Protein AF-A0A353X6L7-F1 (afdb_monomer)

Radius of gyration: 33.72 Å; Cα contacts (8 Å, |Δi|>4): 233; chains: 1; bounding box: 103×57×84 Å

Solvent-accessible surface area (backbone atoms only — not comparable to full-atom values): 17819 Å² total; per-residue (Å²): 141,88,85,85,83,85,82,86,77,90,81,83,89,78,92,77,90,79,93,74,90,72,87,74,77,84,75,74,84,76,72,73,75,63,63,62,66,58,58,58,63,63,60,60,77,80,51,53,73,67,55,51,51,52,51,52,53,49,51,59,73,64,54,74,76,77,59,43,75,52,50,76,47,76,48,80,56,92,52,25,38,38,39,35,44,39,41,96,51,74,75,57,70,50,75,48,80,54,97,70,16,41,38,40,40,34,82,46,42,30,64,73,79,84,51,90,80,43,42,75,80,39,44,76,49,21,26,37,38,29,70,51,59,92,86,39,49,76,50,72,53,72,60,86,34,29,40,40,41,36,35,33,72,75,48,72,83,74,75,80,72,68,76,69,77,68,75,79,69,80,75,77,77,83,72,85,83,81,83,83,82,87,79,88,80,83,87,84,83,88,90,79,95,75,77,91,74,77,82,73,82,68,81,82,72,86,82,82,87,77,86,87,75,99,62,90,69,52,76,47,79,50,76,56,96,93,41,81,46,78,48,66,42,64,88,81,72,84,74,80,88,67,88,72,76,67,93,87,64,79,76,87,69,77,78,81,76,82,81,128

Sequence (260 aa):
MLLTIHHFSSGGKGKSCGAARILGHARTPHSRASSFARALVVALWGATPMTRLALVLLALLLAAPPAWAVEVRQSRGEGYTRTVFAWGERVAYEAARGPGGLEVAFNRAADLSPAPGFSVSATDPLRVLFPLAPEQEARHFRLGDRVFVDIYGDSPPVPEVRPTKEPERPLPREVPAQAPQTQDSAATKPPGTAEPASVRTQPILPHILSVAATQALTLAVFADAGTLFVLAEPPGALIEPRMIPPRGQPSALPEPKATD

Secondary structure (DSSP, 8-state):
-------------------------------TTHHHHHHHHHHTSSS-HHHHHHHHHHHHHTSPPPPEE-EEEEEEETTEEEEEEE-SS---EEEEEETTEEEEEESS-EE----TT-EEEEETTEEEEE---TT-EEEEEEETTEEEEEEES--PPPP---------PPPP--PPPPPPPP----------------------PPPP-----SS--EEEEEEETTEEEEEEESTT-------PPPTTS-----------

Foldseek 3Di:
DDDDDDDDDDDDDDDDDDDDPDPDPPDDPPPPPPPVVVVVVVVVVPDDPVVVVVVVVVVVVVDDDPAFEWDWDWDDDQQKIKIKTAGPFAWDWDWDQDPQGIKIWICGAHDDDDDPQWDFPDRHRTIIGGGDDPPKDWDWDDFGRMIMIMIGRPDDGDPPPPPPPDPPDPDDPDDDDDDDDDDDDDDDDDDDDDDDDDPDPDPPDDQDFDWDAPDDKRWDWDDDPNDIDIDIPDPPRDTDRDRDDDPPDDPPPDDPPDDD

Nearest PDB structures (foldseek):
  4bin-assembly1_A  TM=6.723E-01  e=5.304E-03  Escherichia coli K-12
  4fei-assembly1_A-2  TM=5.923E-01  e=6.946E-03  Deinococcus radiodurans R1 = ATCC 13939 = DSM 20539
  3jc8-assembly1_Qa  TM=7.019E-01  e=3.200E-01  Myxococcus xanthus DK 1622
  5zul-assembly1_C-2  TM=5.682E-01  e=9.766E-02  Mycobacterium marinum M
  5zul-assembly1_E-2  TM=4.917E-01  e=1.350E-01  Mycobacterium marinum M

Structure (mmCIF, N/CA/C/O backbone):
data_AF-A0A353X6L7-F1
#
_entry.id   AF-A0A353X6L7-F1
#
loop_
_atom_site.group_PDB
_atom_site.id
_atom_site.type_symbol
_atom_site.label_atom_id
_atom_site.label_alt_id
_atom_site.label_comp_id
_atom_site.label_asym_id
_atom_site.label_entity_id
_atom_site.label_seq_id
_atom_site.pdbx_PDB_ins_code
_atom_site.Cartn_x
_atom_site.Cartn_y
_atom_site.Cartn_z
_atom_site.occupancy
_atom_site.B_iso_or_equiv
_atom_site.auth_seq_id
_atom_site.auth_comp_id
_atom_site.auth_asym_id
_atom_site.auth_atom_id
_atom_site.pdbx_PDB_model_num
ATOM 1 N N . MET A 1 1 ? -15.508 2.916 44.641 1.00 41.41 1 MET A N 1
ATOM 2 C CA . MET A 1 1 ? -15.777 1.735 43.798 1.00 41.41 1 MET A CA 1
ATOM 3 C C . MET A 1 1 ? -14.491 1.468 43.027 1.00 41.41 1 MET A C 1
ATOM 5 O O . MET A 1 1 ? -14.156 2.233 42.137 1.00 41.41 1 MET A O 1
ATOM 9 N N . LEU A 1 2 ? -13.679 0.540 43.535 1.00 32.19 2 LEU A N 1
ATOM 10 C CA . LEU A 1 2 ? -12.306 0.266 43.096 1.00 32.19 2 LEU A CA 1
ATOM 11 C C . LEU A 1 2 ? -12.360 -0.903 42.105 1.00 32.19 2 LEU A C 1
ATOM 13 O O . LEU A 1 2 ? -12.940 -1.930 42.457 1.00 32.19 2 LEU A O 1
ATOM 17 N N . LEU A 1 3 ? -11.783 -0.765 40.908 1.00 30.66 3 LEU A N 1
ATOM 18 C CA . LEU A 1 3 ? -11.649 -1.879 39.968 1.00 30.66 3 LEU A CA 1
ATOM 19 C C . LEU A 1 3 ? -10.171 -2.231 39.772 1.00 30.66 3 LEU A C 1
ATOM 21 O O . LEU A 1 3 ? -9.335 -1.386 39.464 1.00 30.66 3 LEU A O 1
ATOM 25 N N . THR A 1 4 ? -9.905 -3.505 40.029 1.00 34.06 4 THR A N 1
ATOM 26 C CA . THR A 1 4 ? -8.615 -4.176 40.181 1.00 34.06 4 THR A CA 1
ATOM 27 C C . THR A 1 4 ? -8.003 -4.554 38.832 1.00 34.06 4 THR A C 1
ATOM 29 O O . THR A 1 4 ? -8.682 -5.115 37.976 1.00 34.06 4 THR A O 1
ATOM 32 N N . ILE A 1 5 ? -6.699 -4.313 38.669 1.00 39.53 5 ILE A N 1
ATOM 33 C CA . ILE A 1 5 ? -5.889 -4.779 37.534 1.00 39.53 5 ILE A CA 1
ATOM 34 C C . ILE A 1 5 ? -5.252 -6.121 37.915 1.00 39.53 5 ILE A C 1
ATOM 36 O O . ILE A 1 5 ? -4.522 -6.203 38.903 1.00 39.53 5 ILE A O 1
ATOM 40 N N . HIS A 1 6 ? -5.496 -7.172 37.128 1.00 41.97 6 HIS A N 1
ATOM 41 C CA . HIS A 1 6 ? -4.800 -8.450 37.276 1.00 41.97 6 HIS A CA 1
ATOM 42 C C . HIS A 1 6 ? -3.509 -8.456 36.452 1.00 41.97 6 HIS A C 1
ATOM 44 O O . HIS A 1 6 ? -3.526 -8.467 35.224 1.00 41.97 6 HIS A O 1
ATOM 50 N N . HIS A 1 7 ? -2.382 -8.475 37.158 1.00 41.28 7 HIS A N 1
ATOM 51 C CA . HIS A 1 7 ? -1.048 -8.680 36.608 1.00 41.28 7 HIS A CA 1
ATOM 52 C C . HIS A 1 7 ? -0.797 -10.194 36.486 1.00 41.28 7 HIS A C 1
ATOM 54 O O . HIS A 1 7 ? -0.724 -10.890 37.501 1.00 41.28 7 HIS A O 1
ATOM 60 N N . PHE A 1 8 ? -0.666 -10.723 35.267 1.00 44.81 8 PHE A N 1
ATOM 61 C CA . PHE A 1 8 ? -0.257 -12.115 35.054 1.00 44.81 8 PHE A CA 1
ATOM 62 C C . PHE A 1 8 ? 1.273 -12.184 34.971 1.00 44.81 8 PHE A C 1
ATOM 64 O O . PHE A 1 8 ? 1.885 -11.736 34.004 1.00 44.81 8 PHE A O 1
ATOM 71 N N . SER A 1 9 ? 1.889 -12.702 36.034 1.00 42.84 9 SER A N 1
ATOM 72 C CA . SER A 1 9 ? 3.330 -12.929 36.166 1.00 42.84 9 SER A CA 1
ATOM 73 C C . SER A 1 9 ? 3.604 -14.426 36.035 1.00 42.84 9 SER A C 1
ATOM 75 O O . SER A 1 9 ? 3.262 -15.206 36.923 1.00 42.84 9 SER A O 1
ATOM 77 N N . SER A 1 10 ? 4.203 -14.838 34.917 1.00 48.03 10 SER A N 1
ATOM 78 C CA . SER A 1 10 ? 4.706 -16.201 34.734 1.00 48.03 10 SER A CA 1
ATOM 79 C C . SER A 1 10 ? 6.134 -16.277 35.276 1.00 48.03 10 SER A C 1
ATOM 81 O O . SER A 1 10 ? 7.101 -15.891 34.620 1.00 48.03 10 SER A O 1
ATOM 83 N N . GLY A 1 11 ? 6.247 -16.720 36.529 1.00 43.09 11 GLY A N 1
ATOM 84 C CA . GLY A 1 11 ? 7.509 -16.978 37.209 1.00 43.09 11 GLY A CA 1
ATOM 85 C C . GLY A 1 11 ? 8.002 -18.404 36.973 1.00 43.09 11 GLY A C 1
ATOM 86 O O . GLY A 1 11 ? 7.554 -19.333 37.639 1.00 43.09 11 GLY A O 1
ATOM 87 N N . GLY A 1 12 ? 8.989 -18.567 36.093 1.00 46.50 12 GLY A N 1
ATOM 88 C CA . GLY A 1 12 ? 9.820 -19.769 36.010 1.00 46.50 12 GLY A CA 1
ATOM 89 C C . GLY A 1 12 ? 11.081 -19.608 36.858 1.00 46.50 12 GLY A C 1
ATOM 90 O O . GLY A 1 12 ? 12.054 -19.001 36.423 1.00 46.50 12 GLY A O 1
ATOM 91 N N . LYS A 1 13 ? 11.066 -20.132 38.089 1.00 54.78 13 LYS A N 1
ATOM 92 C CA . LYS A 1 13 ? 12.241 -20.197 38.974 1.00 54.78 13 LYS A CA 1
ATOM 93 C C . LYS A 1 13 ? 13.132 -21.375 38.573 1.00 54.78 13 LYS A C 1
ATOM 95 O O . LYS A 1 13 ? 12.794 -22.518 38.857 1.00 54.78 13 LYS A O 1
ATOM 100 N N . GLY A 1 14 ? 14.303 -21.085 38.015 1.00 50.66 14 GLY A N 1
ATOM 101 C CA . GLY A 1 14 ? 15.438 -22.008 37.944 1.00 50.66 14 GLY A CA 1
ATOM 102 C C . GLY A 1 14 ? 16.650 -21.373 38.622 1.00 50.66 14 GLY A C 1
ATOM 103 O O . GLY A 1 14 ? 17.184 -20.384 38.132 1.00 50.66 14 GLY A O 1
ATOM 104 N N . LYS A 1 15 ? 17.048 -21.902 39.783 1.00 60.94 15 LYS A N 1
ATOM 105 C CA . LYS A 1 15 ? 18.254 -21.501 40.522 1.00 60.94 15 LYS A CA 1
ATOM 106 C C . LYS A 1 15 ? 19.456 -22.326 40.040 1.00 60.94 15 LYS A C 1
ATOM 108 O O . LYS A 1 15 ? 19.409 -23.542 40.163 1.00 60.94 15 LYS A O 1
ATOM 113 N N . SER A 1 16 ? 20.544 -21.672 39.639 1.00 43.41 16 SER A N 1
ATOM 114 C CA . SER A 1 16 ? 21.939 -22.063 39.949 1.00 43.41 16 SER A CA 1
ATOM 115 C C . SER A 1 16 ? 22.851 -20.892 39.554 1.00 43.41 16 SER A C 1
ATOM 117 O O . SER A 1 16 ? 22.838 -20.461 38.408 1.00 43.41 16 SER A O 1
ATOM 119 N N . CYS A 1 17 ? 23.468 -20.184 40.502 1.00 50.56 17 CYS A N 1
ATOM 120 C CA . CYS A 1 17 ? 24.840 -20.430 40.973 1.00 50.56 17 CYS A CA 1
ATOM 121 C C . CYS A 1 17 ? 25.855 -20.605 39.833 1.00 50.56 17 CYS A C 1
ATOM 123 O O . CYS A 1 17 ? 25.900 -21.648 39.194 1.00 50.56 17 CYS A O 1
ATOM 125 N N . GLY A 1 18 ? 26.703 -19.591 39.636 1.00 38.59 18 GLY A N 1
ATOM 126 C CA . GLY A 1 18 ? 27.831 -19.647 38.709 1.00 38.59 18 GLY A CA 1
ATOM 127 C C . GLY A 1 18 ? 28.400 -18.266 38.404 1.00 38.59 18 GLY A C 1
ATOM 128 O O . GLY A 1 18 ? 28.217 -17.743 37.312 1.00 38.59 18 GLY A O 1
ATOM 129 N N . ALA A 1 19 ? 29.073 -17.654 39.378 1.00 52.19 19 ALA A N 1
ATOM 130 C CA . ALA A 1 19 ? 29.897 -16.479 39.135 1.00 52.19 19 ALA A CA 1
ATOM 131 C C . ALA A 1 19 ? 31.119 -16.885 38.292 1.00 52.19 19 ALA A C 1
ATOM 133 O O . ALA A 1 19 ? 32.061 -17.477 38.810 1.00 52.19 19 ALA A O 1
ATOM 134 N N . ALA A 1 20 ? 31.111 -16.552 37.001 1.00 45.44 20 ALA A N 1
ATOM 135 C CA . ALA A 1 20 ? 32.287 -16.598 36.139 1.00 45.44 20 ALA A CA 1
ATOM 136 C C . ALA A 1 20 ? 32.492 -15.208 35.529 1.00 45.44 20 ALA A C 1
ATOM 138 O O . ALA A 1 20 ? 31.880 -14.822 34.535 1.00 45.44 20 ALA A O 1
ATOM 139 N N . ARG A 1 21 ? 33.345 -14.423 36.188 1.00 50.34 21 ARG A N 1
ATOM 140 C CA . ARG A 1 21 ? 33.809 -13.115 35.729 1.00 50.34 21 ARG A CA 1
ATOM 141 C C . ARG A 1 21 ? 34.828 -13.349 34.611 1.00 50.34 21 ARG A C 1
ATOM 143 O O . ARG A 1 21 ? 36.019 -13.458 34.876 1.00 50.34 21 ARG A O 1
ATOM 150 N N . ILE A 1 22 ? 34.360 -13.472 33.372 1.00 46.41 22 ILE A N 1
ATOM 151 C CA . ILE A 1 22 ? 35.233 -13.511 32.194 1.00 46.41 22 ILE A CA 1
ATOM 152 C C . ILE A 1 22 ? 35.433 -12.070 31.719 1.00 46.41 22 ILE A C 1
ATOM 154 O O . ILE A 1 22 ? 34.529 -11.460 31.150 1.00 46.41 22 ILE A O 1
ATOM 158 N N . LEU A 1 23 ? 36.625 -11.517 31.967 1.00 48.12 23 LEU A N 1
ATOM 159 C CA . LEU A 1 23 ? 37.120 -10.335 31.262 1.00 48.12 23 LEU A CA 1
ATOM 160 C C . LEU A 1 23 ? 37.306 -10.700 29.782 1.00 48.12 23 LEU A C 1
ATOM 162 O O . LEU A 1 23 ? 38.375 -11.131 29.353 1.00 48.12 23 LEU A O 1
ATOM 166 N N . GLY A 1 24 ? 36.241 -10.551 28.998 1.00 41.78 24 GLY A N 1
ATOM 167 C CA . GLY A 1 24 ? 36.295 -10.632 27.547 1.00 41.78 24 GLY A CA 1
ATOM 168 C C . GLY A 1 24 ? 36.966 -9.382 26.993 1.00 41.78 24 GLY A C 1
ATOM 169 O O . GLY A 1 24 ? 36.378 -8.304 26.994 1.00 41.78 24 GLY A O 1
ATOM 170 N N . HIS A 1 25 ? 38.209 -9.524 26.540 1.00 44.19 25 HIS A N 1
ATOM 171 C CA . HIS A 1 25 ? 38.893 -8.522 25.732 1.00 44.19 25 HIS A CA 1
ATOM 172 C C . HIS A 1 25 ? 38.011 -8.100 24.554 1.00 44.19 25 HIS A C 1
ATOM 174 O O . HIS A 1 25 ? 37.578 -8.939 23.759 1.00 44.19 25 HIS A O 1
ATOM 180 N N . ALA A 1 26 ? 37.779 -6.794 24.438 1.00 47.62 26 ALA A N 1
ATOM 181 C CA . ALA A 1 26 ? 37.170 -6.176 23.275 1.00 47.62 26 ALA A CA 1
ATOM 182 C C . ALA A 1 26 ? 38.032 -6.481 22.040 1.00 47.62 26 ALA A C 1
ATOM 184 O O . ALA A 1 26 ? 39.040 -5.824 21.783 1.00 47.62 26 ALA A O 1
ATOM 185 N N . ARG A 1 27 ? 37.654 -7.513 21.279 1.00 46.91 27 ARG A N 1
ATOM 186 C CA . ARG A 1 27 ? 38.163 -7.714 19.924 1.00 46.91 27 ARG A CA 1
ATOM 187 C C . ARG A 1 27 ? 37.490 -6.673 19.049 1.00 46.91 27 ARG A C 1
ATOM 189 O O . ARG A 1 27 ? 36.305 -6.778 18.742 1.00 46.91 27 ARG A O 1
ATOM 196 N N . THR A 1 28 ? 38.256 -5.659 18.680 1.00 50.28 28 THR A N 1
ATOM 197 C CA . THR A 1 28 ? 37.903 -4.741 17.607 1.00 50.28 28 THR A CA 1
ATOM 198 C C . THR A 1 28 ? 37.568 -5.559 16.351 1.00 50.28 28 THR A C 1
ATOM 200 O O . THR A 1 28 ? 38.344 -6.438 15.961 1.00 50.28 28 THR A O 1
ATOM 203 N N . PRO A 1 29 ? 36.407 -5.336 15.715 1.00 51.19 29 PRO A N 1
ATOM 204 C CA . PRO A 1 29 ? 36.070 -6.001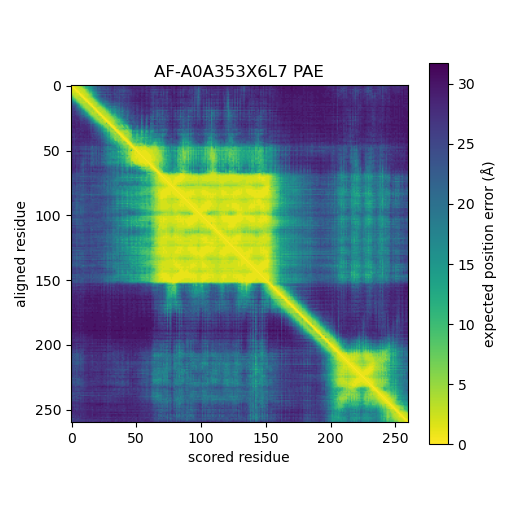 14.468 1.00 51.19 29 PRO A CA 1
ATOM 205 C C . PRO A 1 29 ? 36.987 -5.449 13.375 1.00 51.19 29 PRO A C 1
ATOM 207 O O . PRO A 1 29 ? 36.743 -4.396 12.790 1.00 51.19 29 PRO A O 1
ATOM 210 N N . HIS A 1 30 ? 38.087 -6.148 13.109 1.00 46.62 30 HIS A N 1
ATOM 211 C CA . HIS A 1 30 ? 38.867 -5.919 11.906 1.00 46.62 30 HIS A CA 1
ATOM 212 C C . HIS A 1 30 ? 37.997 -6.237 10.688 1.00 46.62 30 HIS A C 1
ATOM 214 O O . HIS A 1 30 ? 37.695 -7.392 10.391 1.00 46.62 30 HIS A O 1
ATOM 220 N N . SER A 1 31 ? 37.584 -5.158 10.022 1.00 52.84 31 SER A N 1
ATOM 221 C CA . SER A 1 31 ? 37.162 -5.051 8.628 1.00 52.84 31 SER A CA 1
ATOM 222 C C . SER A 1 31 ? 37.727 -6.179 7.749 1.00 52.84 31 SER A C 1
ATOM 224 O O . SER A 1 31 ? 38.826 -6.092 7.207 1.00 52.84 31 SER A O 1
ATOM 226 N N . ARG A 1 32 ? 36.951 -7.258 7.587 1.00 51.47 32 ARG A N 1
ATOM 227 C CA . ARG A 1 32 ? 37.195 -8.314 6.587 1.00 51.47 32 ARG A CA 1
ATOM 228 C C . ARG A 1 32 ? 36.785 -7.891 5.171 1.00 51.47 32 ARG A C 1
ATOM 230 O O . ARG A 1 32 ? 37.022 -8.634 4.224 1.00 51.47 32 ARG A O 1
ATOM 237 N N . ALA A 1 33 ? 36.216 -6.697 5.010 1.00 48.34 33 ALA A N 1
ATOM 238 C CA . ALA A 1 33 ? 35.783 -6.171 3.719 1.00 48.34 33 ALA A CA 1
ATOM 239 C C . ALA A 1 33 ? 36.947 -5.668 2.838 1.00 48.34 33 ALA A C 1
ATOM 241 O O . ALA A 1 33 ? 36.763 -5.484 1.640 1.00 48.34 33 ALA A O 1
ATOM 242 N N . SER A 1 34 ? 38.156 -5.476 3.384 1.00 51.03 34 SER A N 1
ATOM 243 C CA . SER A 1 34 ? 39.280 -4.901 2.625 1.00 51.03 34 SER A CA 1
ATOM 244 C C . SER A 1 34 ? 40.144 -5.923 1.867 1.00 51.03 34 SER A C 1
ATOM 246 O O . SER A 1 34 ? 40.813 -5.552 0.901 1.00 51.03 34 SER A O 1
ATOM 248 N N . SER A 1 35 ? 40.120 -7.210 2.237 1.00 50.81 35 SER A N 1
ATOM 249 C CA . SER A 1 35 ? 40.984 -8.222 1.602 1.00 50.81 35 SER A CA 1
ATOM 250 C C . SER A 1 35 ? 40.446 -8.759 0.272 1.00 50.81 35 SER A C 1
ATOM 252 O O . SER A 1 35 ? 41.233 -9.150 -0.587 1.00 50.81 35 SER A O 1
ATOM 254 N N . PHE A 1 36 ? 39.129 -8.736 0.049 1.00 52.09 36 PHE A N 1
ATOM 255 C CA . PHE A 1 36 ? 38.543 -9.242 -1.201 1.00 52.09 36 PHE A CA 1
ATOM 256 C C . PHE A 1 36 ? 38.725 -8.280 -2.383 1.00 52.09 36 PHE A C 1
ATOM 258 O O . PHE A 1 36 ? 38.935 -8.727 -3.510 1.00 52.09 36 PHE A O 1
ATOM 265 N N . ALA A 1 37 ? 38.754 -6.967 -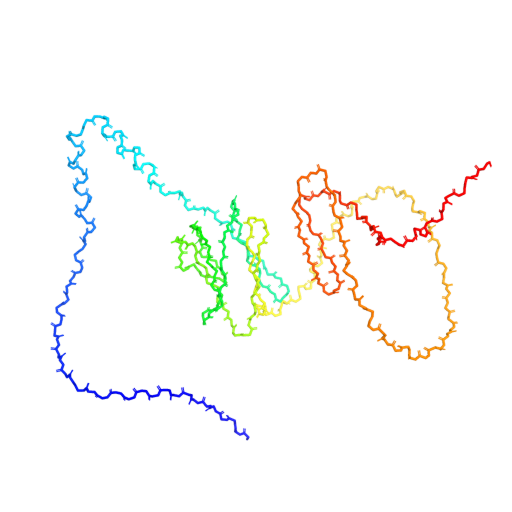2.135 1.00 51.19 37 ALA A N 1
ATOM 266 C CA . ALA A 1 37 ? 38.944 -5.970 -3.191 1.00 51.19 37 ALA A CA 1
ATOM 267 C C . ALA A 1 37 ? 40.354 -6.015 -3.819 1.00 51.19 37 ALA A C 1
ATOM 269 O O . ALA A 1 37 ? 40.516 -5.723 -5.001 1.00 51.19 37 ALA A O 1
ATOM 270 N N . ARG A 1 38 ? 41.384 -6.426 -3.062 1.00 50.62 38 ARG A N 1
ATOM 271 C CA . ARG A 1 38 ? 42.768 -6.512 -3.567 1.00 50.62 38 ARG A CA 1
ATOM 272 C C . ARG A 1 38 ? 43.059 -7.782 -4.372 1.00 50.62 38 ARG A C 1
ATOM 274 O O . ARG A 1 38 ? 43.866 -7.723 -5.295 1.00 50.62 38 ARG A O 1
ATOM 281 N N . ALA A 1 39 ? 42.388 -8.899 -4.086 1.00 52.69 39 ALA A N 1
ATOM 282 C CA . ALA A 1 39 ? 42.568 -10.143 -4.843 1.00 52.69 39 ALA A CA 1
ATOM 283 C C . ALA A 1 39 ? 42.020 -10.047 -6.281 1.00 52.69 39 ALA A C 1
ATOM 285 O O . ALA A 1 39 ? 42.587 -10.639 -7.199 1.00 52.69 39 ALA A O 1
ATOM 286 N N . LEU A 1 40 ? 40.971 -9.244 -6.502 1.00 50.75 40 LEU A N 1
ATOM 287 C CA . LEU A 1 40 ? 40.369 -9.078 -7.828 1.00 50.75 40 LEU A CA 1
ATOM 288 C C . LEU A 1 40 ? 41.274 -8.296 -8.801 1.00 50.75 40 LEU A C 1
ATOM 290 O O . LEU A 1 40 ? 41.303 -8.592 -9.991 1.00 50.75 40 LEU A O 1
ATOM 294 N N . VAL A 1 41 ? 42.060 -7.334 -8.304 1.00 54.38 41 VAL A N 1
ATOM 295 C CA . VAL A 1 41 ? 42.923 -6.481 -9.145 1.00 54.38 41 VAL A CA 1
ATOM 296 C C . VAL A 1 41 ? 44.125 -7.252 -9.714 1.00 54.38 41 VAL A C 1
ATOM 298 O O . VAL A 1 41 ? 44.546 -6.982 -10.838 1.00 54.38 41 VAL A O 1
ATOM 301 N N . VAL A 1 42 ? 44.649 -8.254 -8.996 1.00 55.16 42 VAL A N 1
ATOM 302 C CA . VAL A 1 42 ? 45.823 -9.036 -9.436 1.00 55.16 42 VAL A CA 1
ATOM 303 C C . VAL A 1 42 ? 45.455 -10.094 -10.485 1.00 55.16 42 VAL A C 1
ATOM 305 O O . VAL A 1 42 ? 46.207 -10.305 -11.435 1.00 55.16 42 VAL A O 1
ATOM 308 N N . ALA A 1 43 ? 44.271 -10.709 -10.390 1.00 52.84 43 ALA A N 1
ATOM 309 C CA . ALA A 1 43 ? 43.822 -11.721 -11.353 1.00 52.84 43 ALA A CA 1
ATOM 310 C C . ALA A 1 43 ? 43.533 -11.154 -12.759 1.00 52.84 43 ALA A C 1
ATOM 312 O O . ALA A 1 43 ? 43.584 -11.887 -13.747 1.00 52.84 43 ALA A O 1
ATOM 313 N N . LEU A 1 44 ? 43.279 -9.845 -12.883 1.00 52.34 44 LEU A N 1
ATOM 314 C CA . LEU A 1 44 ? 42.999 -9.227 -14.179 1.00 52.34 44 LEU A CA 1
ATOM 315 C C . LEU A 1 44 ? 44.240 -9.043 -15.061 1.00 52.34 44 LEU A C 1
ATOM 317 O O . LEU A 1 44 ? 44.078 -8.964 -16.276 1.00 52.34 44 LEU A O 1
ATOM 321 N N . TRP A 1 45 ? 45.465 -9.023 -14.526 1.00 58.75 45 TRP A N 1
ATOM 322 C CA . TRP A 1 45 ? 46.664 -8.731 -15.329 1.00 58.75 45 TRP A CA 1
ATOM 323 C C . TRP A 1 45 ? 47.172 -9.919 -16.166 1.00 58.75 45 TRP A C 1
ATOM 325 O O . TRP A 1 45 ? 47.768 -9.686 -17.213 1.00 58.75 45 TRP A O 1
ATOM 335 N N . GLY A 1 46 ? 46.864 -11.167 -15.787 1.00 62.44 46 GLY A N 1
ATOM 336 C CA . GLY A 1 46 ? 47.275 -12.381 -16.520 1.00 62.44 46 GLY A CA 1
ATOM 337 C C . GLY A 1 46 ? 46.187 -13.053 -17.371 1.00 62.44 46 GLY A C 1
ATOM 338 O O . GLY A 1 46 ? 46.448 -14.062 -18.020 1.00 62.44 46 GLY A O 1
ATOM 339 N N . ALA A 1 47 ? 44.957 -12.535 -17.355 1.00 63.81 47 ALA A N 1
ATOM 340 C CA . ALA A 1 47 ? 43.824 -13.152 -18.038 1.00 63.81 47 ALA A CA 1
ATOM 341 C C . ALA A 1 47 ? 43.788 -12.796 -19.536 1.00 63.81 47 ALA A C 1
ATOM 343 O O . ALA A 1 47 ? 43.953 -11.632 -19.910 1.00 63.81 47 ALA A O 1
ATOM 344 N N . THR A 1 48 ? 43.519 -13.789 -20.392 1.00 82.12 48 THR A N 1
ATOM 345 C CA . THR A 1 48 ? 43.309 -13.567 -21.834 1.00 82.12 48 THR A CA 1
ATOM 346 C C . THR A 1 48 ? 42.140 -12.594 -22.067 1.00 82.12 48 THR A C 1
ATOM 348 O O . THR A 1 48 ? 41.221 -12.530 -21.240 1.00 82.12 48 THR A O 1
ATOM 351 N N . PRO A 1 49 ? 42.121 -11.833 -23.179 1.00 79.62 49 PRO A N 1
ATOM 352 C CA . PRO A 1 49 ? 41.046 -10.876 -23.459 1.00 79.62 49 PRO A CA 1
ATOM 353 C C . PRO A 1 49 ? 39.651 -11.521 -23.437 1.00 79.62 49 PRO A C 1
ATOM 355 O O . PRO A 1 49 ? 38.700 -10.893 -22.975 1.00 79.62 49 PRO A O 1
ATOM 358 N N . MET A 1 50 ? 39.535 -12.795 -23.833 1.00 81.50 50 MET A N 1
ATOM 359 C CA . MET A 1 50 ? 38.276 -13.543 -23.751 1.00 81.50 50 MET A CA 1
ATOM 360 C C . MET A 1 50 ? 37.827 -13.808 -22.311 1.00 81.50 50 MET A C 1
ATOM 362 O O . MET A 1 50 ? 36.644 -13.677 -22.010 1.00 81.50 50 MET A O 1
ATOM 366 N N . THR A 1 51 ? 38.746 -14.120 -21.397 1.00 79.69 51 THR A N 1
ATOM 367 C CA . THR A 1 51 ? 38.408 -14.330 -19.981 1.00 79.69 51 THR A CA 1
ATOM 368 C C . THR A 1 51 ? 37.955 -13.029 -19.316 1.00 79.69 51 THR A C 1
ATOM 370 O O . THR A 1 51 ? 37.022 -13.041 -18.517 1.00 79.69 51 THR A O 1
ATOM 373 N N . ARG A 1 52 ? 38.561 -11.887 -19.673 1.00 78.44 52 ARG A N 1
ATOM 374 C CA . ARG A 1 52 ? 38.118 -10.569 -19.185 1.00 78.44 52 ARG A CA 1
ATOM 375 C C . ARG A 1 52 ? 36.713 -10.235 -19.678 1.00 78.44 52 ARG A C 1
ATOM 377 O O . ARG A 1 52 ? 35.885 -9.803 -18.884 1.00 78.44 52 ARG A O 1
ATOM 384 N N . LEU A 1 53 ? 36.436 -10.486 -20.958 1.00 83.06 53 LEU A N 1
ATOM 385 C CA . LEU A 1 53 ? 35.105 -10.296 -21.531 1.00 83.06 53 LEU A CA 1
ATOM 386 C C . LEU A 1 53 ? 34.069 -11.187 -20.831 1.00 83.06 53 LEU A C 1
ATOM 388 O O . LEU A 1 53 ? 33.015 -10.694 -20.444 1.00 83.06 53 LEU A O 1
ATOM 392 N N . ALA A 1 54 ? 34.394 -12.463 -20.600 1.00 85.81 54 ALA A N 1
ATOM 393 C CA . ALA A 1 54 ? 33.520 -13.400 -19.900 1.00 85.81 54 ALA A CA 1
ATOM 394 C C . ALA A 1 54 ? 33.234 -12.968 -18.452 1.00 85.81 54 ALA A C 1
ATOM 396 O O . ALA A 1 54 ? 32.092 -13.047 -18.013 1.00 85.81 54 ALA A O 1
ATOM 397 N N . LEU A 1 55 ? 34.235 -12.461 -17.724 1.00 85.19 55 LEU A N 1
ATOM 398 C CA . LEU A 1 55 ? 34.050 -11.959 -16.358 1.00 85.19 55 LEU A CA 1
ATOM 399 C C . LEU A 1 55 ? 33.215 -10.674 -16.310 1.00 85.19 55 LEU A C 1
ATOM 401 O O . LEU A 1 55 ? 32.386 -10.533 -15.417 1.00 85.19 55 LEU A O 1
ATOM 405 N N . VAL A 1 56 ? 33.391 -9.759 -17.268 1.00 83.69 56 VAL A N 1
ATOM 406 C CA . VAL A 1 56 ? 32.571 -8.539 -17.366 1.00 83.69 56 VAL A CA 1
ATOM 407 C C . VAL A 1 56 ? 31.122 -8.883 -17.717 1.00 83.69 56 VAL A C 1
ATOM 409 O O . VAL A 1 56 ? 30.212 -8.382 -17.065 1.00 83.69 56 VAL A O 1
ATOM 412 N N . LEU A 1 57 ? 30.892 -9.781 -18.682 1.00 83.25 57 LEU A N 1
ATOM 413 C CA . LEU A 1 57 ? 29.552 -10.270 -19.027 1.00 83.25 57 LEU A CA 1
ATOM 414 C C . LEU A 1 57 ? 28.891 -10.992 -17.855 1.00 83.25 57 LEU A C 1
ATOM 416 O O . LEU A 1 57 ? 27.727 -10.737 -17.568 1.00 83.25 57 LEU A O 1
ATOM 420 N N . LEU A 1 58 ? 29.635 -11.842 -17.146 1.00 89.25 58 LEU A N 1
ATOM 421 C CA . LEU A 1 58 ? 29.137 -12.531 -15.961 1.00 89.25 58 LEU A CA 1
ATOM 422 C C . LEU A 1 58 ? 28.775 -11.536 -14.850 1.00 89.25 58 LEU A C 1
ATOM 424 O O . LEU A 1 58 ? 27.712 -11.662 -14.254 1.00 89.25 58 LEU A O 1
ATOM 428 N N . ALA A 1 59 ? 29.606 -10.517 -14.608 1.00 81.06 59 ALA A N 1
ATOM 429 C CA . ALA A 1 59 ? 29.310 -9.461 -13.641 1.00 81.06 59 ALA A CA 1
ATOM 430 C C . ALA A 1 59 ? 28.075 -8.627 -14.035 1.00 81.06 59 ALA A C 1
ATOM 432 O O . ALA A 1 59 ? 27.280 -8.281 -13.168 1.00 81.06 59 ALA A O 1
ATOM 433 N N . LEU A 1 60 ? 27.878 -8.352 -15.329 1.00 79.25 60 LEU A N 1
ATOM 434 C CA . LEU A 1 60 ? 2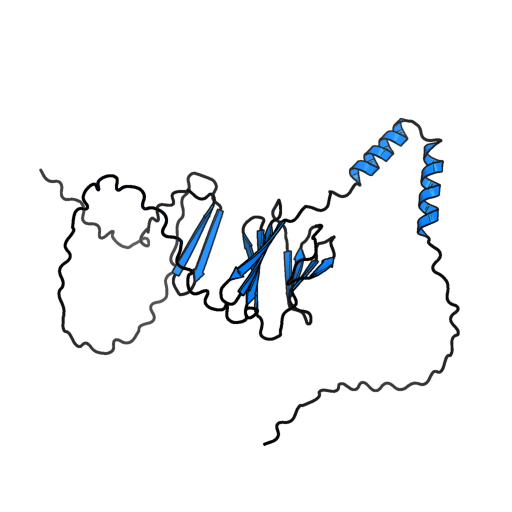6.679 -7.686 -15.856 1.00 79.25 60 LEU A CA 1
ATOM 435 C C . LEU A 1 60 ? 25.421 -8.560 -15.738 1.00 79.25 60 LEU A C 1
ATOM 437 O O . LEU A 1 60 ? 24.361 -8.045 -15.408 1.00 79.25 60 LEU A O 1
ATOM 441 N N . LEU A 1 61 ? 25.536 -9.874 -15.945 1.00 78.25 61 LEU A N 1
ATOM 442 C CA . LEU A 1 61 ? 24.456 -10.848 -15.725 1.00 78.25 61 LEU A CA 1
ATOM 443 C C . LEU A 1 61 ? 24.096 -11.016 -14.239 1.00 78.25 61 LEU A C 1
ATOM 445 O O . LEU A 1 61 ? 22.973 -11.395 -13.923 1.00 78.25 61 LEU A O 1
ATOM 449 N N . LEU A 1 62 ? 25.040 -10.741 -13.335 1.00 80.25 62 LEU A N 1
ATOM 450 C CA . LEU A 1 62 ? 24.854 -10.785 -11.881 1.00 80.25 62 LEU A CA 1
ATOM 451 C C . LEU A 1 62 ? 24.411 -9.441 -11.281 1.00 80.25 62 LEU A C 1
ATOM 453 O O . LEU A 1 62 ? 24.116 -9.390 -10.087 1.00 80.25 62 LEU A O 1
ATOM 457 N N . ALA A 1 63 ? 24.382 -8.355 -12.059 1.00 69.50 63 ALA A N 1
ATOM 458 C CA . ALA A 1 63 ? 23.921 -7.064 -11.568 1.00 69.50 63 ALA A CA 1
ATOM 459 C C . ALA A 1 63 ? 22.423 -7.156 -11.242 1.00 69.50 63 ALA A C 1
ATOM 461 O O . ALA A 1 63 ? 21.599 -7.396 -12.126 1.00 69.50 63 ALA A O 1
ATOM 462 N N . ALA A 1 64 ? 22.077 -6.994 -9.962 1.00 62.00 64 ALA A N 1
ATOM 463 C CA . ALA A 1 64 ? 20.687 -6.964 -9.530 1.00 62.00 64 ALA A CA 1
ATOM 464 C C . ALA A 1 64 ? 19.933 -5.852 -10.286 1.00 62.00 64 ALA A C 1
ATOM 466 O O . ALA A 1 64 ? 20.503 -4.774 -10.502 1.00 62.00 64 ALA A O 1
ATOM 467 N N . PRO A 1 65 ? 18.676 -6.089 -10.704 1.00 59.91 65 PRO A N 1
ATOM 468 C CA . PRO A 1 65 ? 17.875 -5.047 -11.327 1.00 59.91 65 PRO A CA 1
ATOM 469 C C . PRO A 1 65 ? 17.782 -3.836 -10.385 1.00 59.91 65 PRO A C 1
ATOM 471 O O . PRO A 1 65 ? 17.751 -4.016 -9.164 1.00 59.91 65 PRO A O 1
ATOM 474 N N . PRO A 1 66 ? 17.756 -2.604 -10.923 1.00 64.38 66 PRO A N 1
ATOM 475 C CA . PRO A 1 66 ? 17.609 -1.414 -10.097 1.00 64.38 66 PRO A CA 1
ATOM 476 C C . PRO A 1 66 ? 16.333 -1.529 -9.258 1.00 64.38 66 PRO A C 1
ATOM 478 O O . PRO A 1 66 ? 15.299 -1.970 -9.767 1.00 64.38 66 PRO A O 1
ATOM 481 N N . ALA A 1 67 ? 16.413 -1.139 -7.981 1.00 68.38 67 ALA A N 1
ATOM 482 C CA . ALA A 1 67 ? 15.242 -1.035 -7.118 1.00 68.38 67 ALA A CA 1
ATOM 483 C C . ALA A 1 67 ? 14.173 -0.209 -7.844 1.00 68.38 67 ALA A C 1
ATOM 485 O O . ALA A 1 67 ? 14.459 0.878 -8.355 1.00 68.38 67 ALA A O 1
ATOM 486 N N . TRP A 1 68 ? 12.960 -0.750 -7.956 1.00 78.06 68 TRP A N 1
ATOM 487 C CA . TRP A 1 68 ? 11.911 -0.080 -8.710 1.00 78.06 68 TRP A CA 1
ATOM 488 C C . TRP A 1 68 ? 11.506 1.204 -7.990 1.00 78.06 68 TRP A C 1
ATOM 490 O O . TRP A 1 68 ? 11.316 1.213 -6.773 1.00 78.06 68 TRP A O 1
ATOM 500 N N . ALA A 1 69 ? 11.352 2.285 -8.755 1.00 83.06 69 ALA A N 1
ATOM 501 C CA . ALA A 1 69 ? 10.724 3.492 -8.248 1.00 83.06 69 ALA A CA 1
ATOM 502 C C . ALA A 1 69 ? 9.248 3.178 -7.972 1.00 83.06 69 ALA A C 1
ATOM 504 O O . ALA A 1 69 ? 8.479 2.916 -8.898 1.00 83.06 69 ALA A O 1
ATOM 505 N N . VAL A 1 70 ? 8.871 3.163 -6.696 1.00 93.88 70 VAL A N 1
ATOM 506 C CA . VAL A 1 70 ? 7.477 3.041 -6.263 1.00 93.88 70 VAL A CA 1
ATOM 507 C C . VAL A 1 70 ? 6.956 4.436 -5.982 1.00 93.88 70 VAL A C 1
ATOM 509 O O . VAL A 1 70 ? 7.508 5.161 -5.156 1.00 93.88 70 VAL A O 1
ATOM 512 N N . GLU A 1 71 ? 5.878 4.817 -6.659 1.00 95.06 71 GLU A N 1
ATOM 513 C CA . GLU A 1 71 ? 5.200 6.072 -6.364 1.00 95.06 71 GLU A CA 1
ATOM 514 C C . GLU A 1 71 ? 4.273 5.860 -5.163 1.00 95.06 71 GLU A C 1
ATOM 516 O O . GLU A 1 71 ? 3.402 4.987 -5.177 1.00 95.06 71 GLU A O 1
ATOM 521 N N . VAL A 1 72 ? 4.446 6.670 -4.118 1.00 96.31 72 VAL A N 1
ATOM 522 C CA . VAL A 1 72 ? 3.591 6.628 -2.929 1.00 96.31 72 VAL A CA 1
ATOM 523 C C . VAL A 1 72 ? 2.718 7.869 -2.890 1.00 96.31 72 VAL A C 1
ATOM 525 O O . VAL A 1 72 ? 3.214 8.993 -2.915 1.00 96.31 72 VAL A O 1
ATOM 528 N N . ARG A 1 73 ? 1.403 7.664 -2.797 1.00 96.19 73 ARG A N 1
ATOM 529 C CA . ARG A 1 73 ? 0.420 8.741 -2.631 1.00 96.19 73 ARG A CA 1
ATOM 530 C C . ARG A 1 73 ? -0.327 8.567 -1.325 1.00 96.19 73 ARG A C 1
ATOM 532 O O . ARG A 1 73 ? -0.710 7.455 -0.974 1.00 96.19 73 ARG A O 1
ATOM 539 N N . GLN A 1 74 ? -0.584 9.672 -0.641 1.00 96.00 74 GLN A N 1
ATOM 540 C CA . GLN A 1 74 ? -1.405 9.690 0.561 1.00 96.00 74 GLN A CA 1
ATOM 541 C C . GLN A 1 74 ? -2.567 10.655 0.387 1.00 96.00 74 GLN A C 1
ATOM 543 O O . GLN A 1 74 ? -2.408 11.756 -0.135 1.00 96.00 74 GLN A O 1
ATOM 548 N N . SER A 1 75 ? -3.741 10.234 0.835 1.00 93.81 75 SER A N 1
ATOM 549 C CA . SER A 1 75 ? -4.952 11.047 0.846 1.00 93.81 75 SER A CA 1
ATOM 550 C C . SER A 1 75 ? -5.676 10.847 2.166 1.00 93.81 75 SER A C 1
ATOM 552 O O . SER A 1 75 ? -5.823 9.712 2.621 1.00 93.81 75 SER A O 1
ATOM 554 N N . ARG A 1 76 ? -6.163 11.932 2.763 1.00 93.44 76 ARG A N 1
ATOM 555 C CA . ARG A 1 76 ? -7.013 11.882 3.953 1.00 93.44 76 ARG A CA 1
ATOM 556 C C . ARG A 1 76 ? -8.476 11.972 3.522 1.00 93.44 76 ARG A C 1
ATOM 558 O O . ARG A 1 76 ? -8.833 12.880 2.777 1.00 93.44 76 ARG A O 1
ATOM 565 N N . GLY A 1 77 ? -9.280 11.012 3.961 1.00 88.69 77 GLY A N 1
ATOM 566 C CA . GLY A 1 77 ? -10.730 10.989 3.801 1.00 88.69 77 GLY A CA 1
ATOM 567 C C . GLY A 1 77 ? -11.440 11.235 5.130 1.00 88.69 77 GLY A C 1
ATOM 568 O O . GLY A 1 77 ? -10.809 11.452 6.166 1.00 88.69 77 GLY A O 1
ATOM 569 N N . GLU A 1 78 ? -12.768 11.190 5.107 1.00 89.25 78 GLU A N 1
ATOM 570 C CA . GLU A 1 78 ? -13.580 11.286 6.319 1.00 89.25 78 GLU A CA 1
ATOM 571 C C . GLU A 1 78 ? -13.442 9.995 7.142 1.00 89.25 78 GLU A C 1
ATOM 573 O O . GLU A 1 78 ? -13.879 8.925 6.727 1.00 89.25 78 GLU A O 1
ATOM 578 N N . GLY A 1 79 ? -12.768 10.081 8.293 1.00 89.81 79 GLY A N 1
ATOM 579 C CA . GLY A 1 79 ? -12.582 8.949 9.210 1.00 89.81 79 GLY A CA 1
ATOM 580 C C . GLY A 1 79 ? -11.454 7.973 8.848 1.00 89.81 79 GLY A C 1
ATOM 581 O O . GLY A 1 79 ? -11.220 7.028 9.606 1.00 89.81 79 GLY A O 1
ATOM 582 N N . TYR A 1 80 ? -10.724 8.200 7.749 1.00 94.88 80 TYR A N 1
ATOM 583 C CA . TYR A 1 80 ? -9.599 7.348 7.353 1.00 94.88 80 TYR A CA 1
ATOM 584 C C . TYR A 1 80 ? -8.471 8.091 6.622 1.00 94.88 80 TYR A C 1
ATOM 586 O O . TYR A 1 80 ? -8.674 9.123 5.983 1.00 94.88 80 TYR A O 1
ATOM 594 N N . THR A 1 81 ? -7.271 7.516 6.663 1.00 95.56 81 THR A N 1
ATOM 595 C CA . THR A 1 81 ? -6.124 7.898 5.830 1.00 95.56 81 THR A CA 1
ATOM 596 C C . THR A 1 81 ? -5.819 6.758 4.865 1.00 95.56 81 THR A C 1
ATOM 598 O O . THR A 1 81 ? -5.674 5.616 5.287 1.00 95.56 81 THR A O 1
ATOM 601 N N . ARG A 1 82 ? -5.702 7.054 3.571 1.00 97.00 82 ARG A N 1
ATOM 602 C CA . ARG A 1 82 ? -5.368 6.085 2.521 1.00 97.00 82 ARG A CA 1
ATOM 603 C C . ARG A 1 82 ? -3.958 6.327 2.008 1.00 97.00 82 ARG A C 1
ATOM 605 O O . ARG A 1 82 ? -3.652 7.426 1.549 1.00 97.00 82 ARG A O 1
ATOM 612 N N . THR A 1 83 ? -3.134 5.287 2.034 1.00 97.56 83 THR A N 1
ATOM 613 C CA . THR A 1 83 ? -1.820 5.233 1.387 1.00 97.56 83 THR A CA 1
ATOM 614 C C . THR A 1 83 ? -1.893 4.300 0.183 1.00 97.56 83 THR A C 1
ATOM 616 O O . THR A 1 83 ? -2.407 3.187 0.280 1.00 97.56 83 THR A O 1
ATOM 619 N N . VAL A 1 84 ? -1.390 4.753 -0.960 1.00 97.88 84 VAL A N 1
ATOM 620 C CA . VAL A 1 84 ? -1.370 4.003 -2.217 1.00 97.88 84 VAL A CA 1
ATOM 621 C C . VAL A 1 84 ? 0.073 3.822 -2.655 1.00 97.88 84 VAL A C 1
ATOM 623 O O . VAL A 1 84 ? 0.772 4.808 -2.873 1.00 97.88 84 VAL A O 1
ATOM 626 N N . PHE A 1 85 ? 0.488 2.571 -2.820 1.00 97.69 85 PHE A N 1
ATOM 627 C CA . PHE A 1 85 ? 1.757 2.192 -3.434 1.00 97.69 85 PHE A CA 1
ATOM 628 C C . PHE A 1 85 ? 1.487 1.820 -4.887 1.00 97.69 85 PHE A C 1
ATOM 630 O O . PHE A 1 85 ? 0.899 0.768 -5.149 1.00 97.69 85 PHE A O 1
ATOM 637 N N . ALA A 1 86 ? 1.870 2.685 -5.820 1.00 96.38 86 ALA A N 1
ATOM 638 C CA . ALA A 1 86 ? 1.766 2.428 -7.247 1.00 96.38 86 ALA A CA 1
ATOM 639 C C . ALA A 1 86 ? 3.091 1.861 -7.765 1.00 96.38 86 ALA A C 1
ATOM 641 O O . ALA A 1 86 ? 4.130 2.525 -7.737 1.00 96.38 86 ALA A O 1
ATOM 642 N N . TRP A 1 87 ? 3.040 0.610 -8.210 1.00 96.06 87 TRP A N 1
ATOM 643 C CA . TRP A 1 87 ? 4.168 -0.094 -8.805 1.00 96.06 87 TRP A CA 1
ATOM 644 C C . TRP A 1 87 ? 4.076 -0.002 -10.327 1.00 96.06 87 TRP A C 1
ATOM 646 O O . TRP A 1 87 ? 2.985 0.105 -10.870 1.00 96.06 87 TRP A O 1
ATOM 656 N N . GLY A 1 88 ? 5.208 -0.088 -11.029 1.00 92.62 88 GLY A N 1
ATOM 657 C CA . GLY A 1 88 ? 5.200 -0.174 -12.498 1.00 92.62 88 GLY A CA 1
ATOM 658 C C . GLY A 1 88 ? 4.677 -1.513 -13.039 1.00 92.62 88 GLY A C 1
ATOM 659 O O . GLY A 1 88 ? 4.457 -1.655 -14.238 1.00 92.62 88 GLY A O 1
ATOM 660 N N . GLU A 1 89 ? 4.507 -2.509 -12.168 1.00 93.06 89 GLU A N 1
ATOM 661 C CA . GLU A 1 89 ? 3.947 -3.816 -12.493 1.00 93.06 89 GLU A CA 1
ATOM 662 C C . GLU A 1 89 ? 3.340 -4.479 -11.251 1.00 93.06 89 GLU A C 1
ATOM 664 O O . GLU A 1 89 ? 3.527 -4.043 -10.115 1.00 93.06 89 GLU A O 1
ATOM 669 N N . ARG A 1 90 ? 2.609 -5.576 -11.454 1.00 94.81 90 ARG A N 1
ATOM 670 C CA . ARG A 1 90 ? 1.921 -6.278 -10.369 1.00 94.81 90 ARG A CA 1
ATOM 671 C C . ARG A 1 90 ? 2.912 -6.905 -9.381 1.00 94.81 90 ARG A C 1
ATOM 673 O O . ARG A 1 90 ? 3.661 -7.812 -9.731 1.00 94.81 90 ARG A O 1
ATOM 680 N N . VAL A 1 91 ? 2.814 -6.506 -8.114 1.00 96.12 91 VAL A N 1
ATOM 681 C CA . VAL A 1 91 ? 3.625 -7.030 -7.002 1.00 96.12 91 VAL A CA 1
ATOM 682 C C . VAL A 1 91 ? 2.817 -7.987 -6.111 1.00 96.12 91 VAL A C 1
ATOM 684 O O . VAL A 1 91 ? 1.582 -7.881 -6.016 1.00 96.12 91 VAL A O 1
ATOM 687 N N . ALA A 1 92 ? 3.490 -8.950 -5.475 1.00 97.12 92 ALA A N 1
ATOM 688 C CA . ALA A 1 92 ? 2.911 -9.737 -4.388 1.00 97.12 92 ALA A CA 1
ATOM 689 C C . ALA A 1 92 ? 3.233 -9.064 -3.050 1.00 97.12 92 ALA A C 1
ATOM 691 O O . ALA A 1 92 ? 4.310 -8.497 -2.875 1.00 97.12 92 ALA A O 1
ATOM 692 N N . TYR A 1 93 ? 2.292 -9.111 -2.113 1.00 98.44 93 TYR A N 1
ATOM 693 C CA . TYR A 1 93 ? 2.482 -8.515 -0.800 1.00 98.44 93 TYR A CA 1
ATOM 694 C C . TYR A 1 93 ? 1.755 -9.317 0.271 1.00 98.44 93 TYR A C 1
ATOM 696 O O . TYR A 1 93 ? 0.751 -9.978 -0.005 1.00 98.44 93 TYR A O 1
ATOM 704 N N . GLU A 1 94 ? 2.266 -9.211 1.487 1.00 98.50 94 GLU A N 1
ATOM 705 C CA . GLU A 1 94 ? 1.657 -9.718 2.705 1.00 98.50 94 GLU A CA 1
ATOM 706 C C . GLU A 1 94 ? 1.478 -8.555 3.676 1.00 98.50 94 GLU A C 1
ATOM 708 O O . GLU A 1 94 ? 2.270 -7.611 3.690 1.00 98.50 94 GLU A O 1
ATOM 713 N N . ALA A 1 95 ? 0.418 -8.608 4.474 1.00 98.31 95 ALA A N 1
ATOM 714 C CA . ALA A 1 95 ? 0.153 -7.613 5.496 1.00 98.31 95 ALA A CA 1
ATOM 715 C C . ALA A 1 95 ? -0.188 -8.329 6.803 1.00 98.31 95 ALA A C 1
ATOM 717 O O . ALA A 1 95 ? -1.058 -9.200 6.833 1.00 98.31 95 ALA A O 1
ATOM 718 N N . ALA A 1 96 ? 0.525 -7.984 7.871 1.00 98.19 96 ALA A N 1
ATOM 719 C CA . ALA A 1 96 ? 0.403 -8.626 9.170 1.00 98.19 96 ALA A CA 1
ATOM 720 C C . ALA A 1 96 ? 0.293 -7.571 10.270 1.00 98.19 96 ALA A C 1
ATOM 722 O O . ALA A 1 96 ? 1.098 -6.643 10.349 1.00 98.19 96 ALA A O 1
ATOM 723 N N . ARG A 1 97 ? -0.711 -7.715 11.138 1.00 97.38 97 ARG A N 1
ATOM 724 C CA . ARG A 1 97 ? -0.865 -6.856 12.313 1.00 97.38 97 ARG A CA 1
ATOM 725 C C . ARG A 1 97 ? -0.040 -7.418 13.468 1.00 97.38 97 ARG A C 1
ATOM 727 O O . ARG A 1 97 ? -0.217 -8.571 13.851 1.00 97.38 97 ARG A O 1
ATOM 734 N N . GLY A 1 98 ? 0.844 -6.597 14.023 1.00 94.69 98 GLY A N 1
ATOM 735 C CA . GLY A 1 98 ? 1.688 -6.918 15.170 1.00 94.69 98 GLY A CA 1
ATOM 736 C C . GLY A 1 98 ? 1.618 -5.852 16.271 1.00 94.69 98 GLY A C 1
ATOM 737 O O . GLY A 1 98 ? 0.840 -4.902 16.170 1.00 94.69 98 GLY A O 1
ATOM 738 N N . PRO A 1 99 ? 2.450 -5.969 17.323 1.00 91.56 99 PRO A N 1
ATOM 739 C CA . PRO A 1 99 ? 2.456 -5.031 18.452 1.00 91.56 99 PRO A CA 1
ATOM 740 C C . PRO A 1 99 ? 2.794 -3.584 18.067 1.00 91.56 99 PRO A C 1
ATOM 742 O O . PRO A 1 99 ? 2.400 -2.658 18.766 1.00 91.56 99 PRO A O 1
ATOM 745 N N . GLY A 1 100 ? 3.537 -3.393 16.973 1.00 91.44 100 GLY A N 1
ATOM 746 C CA . GLY A 1 100 ? 3.943 -2.078 16.468 1.00 91.44 100 GLY A CA 1
ATOM 747 C C . GLY A 1 100 ? 3.002 -1.470 15.424 1.00 91.44 100 GLY A C 1
ATOM 748 O O . GLY A 1 100 ? 3.291 -0.380 14.943 1.00 91.44 100 GLY A O 1
ATOM 749 N N . GLY A 1 101 ? 1.916 -2.160 15.054 1.00 97.00 101 GLY A N 1
ATOM 750 C CA . GLY A 1 101 ? 0.980 -1.732 14.013 1.00 97.00 101 GLY A CA 1
ATOM 751 C C . GLY A 1 101 ? 0.861 -2.728 12.857 1.00 97.00 101 GLY A C 1
ATOM 752 O O . GLY A 1 101 ? 0.947 -3.937 13.070 1.00 97.00 101 GLY A O 1
ATOM 753 N N . LEU A 1 102 ? 0.612 -2.238 11.643 1.00 98.06 102 LEU A N 1
ATOM 754 C CA . LEU A 1 102 ? 0.494 -3.060 10.435 1.00 98.06 102 LEU A CA 1
ATOM 755 C C . LEU A 1 102 ? 1.821 -3.062 9.671 1.00 98.06 102 LEU A C 1
ATOM 757 O O . LEU A 1 102 ? 2.243 -2.028 9.159 1.00 98.06 102 LEU A O 1
ATOM 761 N N . GLU A 1 103 ? 2.458 -4.224 9.559 1.00 98.38 103 GLU A N 1
ATOM 762 C CA . GLU A 1 103 ? 3.602 -4.422 8.668 1.00 98.38 103 GLU A CA 1
ATOM 763 C C . GLU A 1 103 ? 3.100 -4.881 7.297 1.00 98.38 103 GLU A C 1
ATOM 765 O O . GLU A 1 103 ? 2.354 -5.854 7.196 1.00 98.38 103 GLU A O 1
ATOM 770 N N . VAL A 1 104 ? 3.516 -4.181 6.244 1.00 98.44 104 VAL A N 1
ATOM 771 C CA . VAL A 1 104 ? 3.252 -4.527 4.846 1.00 98.44 104 VAL A CA 1
ATOM 772 C C . VAL A 1 104 ? 4.578 -4.891 4.187 1.00 98.44 104 VAL A C 1
ATOM 774 O O . VAL A 1 104 ? 5.467 -4.048 4.053 1.00 98.44 104 VAL A O 1
ATOM 777 N N . ALA A 1 105 ? 4.714 -6.153 3.788 1.00 98.31 105 ALA A N 1
ATOM 778 C CA . ALA A 1 105 ? 5.904 -6.700 3.152 1.00 98.31 105 ALA A CA 1
ATOM 779 C C . ALA A 1 105 ? 5.623 -6.979 1.673 1.00 98.31 105 ALA A C 1
ATOM 781 O O . ALA A 1 105 ? 4.736 -7.761 1.335 1.00 98.31 105 ALA A O 1
ATOM 782 N N . PHE A 1 106 ? 6.387 -6.353 0.786 1.00 97.94 106 PHE A N 1
ATOM 783 C CA . PHE A 1 106 ? 6.307 -6.564 -0.657 1.00 97.94 106 PHE A CA 1
ATOM 784 C C . PHE A 1 106 ? 7.394 -7.538 -1.091 1.00 97.94 106 PHE A C 1
ATOM 786 O O . PHE A 1 106 ? 8.502 -7.493 -0.580 1.00 97.94 106 PHE A O 1
ATOM 793 N N . ASN A 1 107 ? 7.139 -8.389 -2.080 1.00 96.69 107 ASN A N 1
ATOM 794 C CA . ASN A 1 107 ? 8.138 -9.351 -2.560 1.00 96.69 107 ASN A CA 1
ATOM 795 C C . ASN A 1 107 ? 9.210 -8.742 -3.488 1.00 96.69 107 ASN A C 1
ATOM 797 O O . ASN A 1 107 ? 9.836 -9.467 -4.262 1.00 96.69 107 ASN A O 1
ATOM 801 N N . ARG A 1 108 ? 9.382 -7.418 -3.466 1.00 95.25 108 ARG A N 1
ATOM 802 C CA . ARG A 1 108 ? 10.257 -6.673 -4.372 1.00 95.25 108 ARG A CA 1
ATOM 803 C C . ARG A 1 108 ? 10.980 -5.547 -3.658 1.00 95.25 108 ARG A C 1
ATOM 805 O O . ARG A 1 108 ? 10.446 -4.967 -2.714 1.00 95.25 108 ARG A O 1
ATOM 812 N N . ALA A 1 109 ? 12.174 -5.238 -4.152 1.00 95.69 109 ALA A N 1
ATOM 813 C CA . ALA A 1 109 ? 12.952 -4.101 -3.698 1.00 95.69 109 ALA A CA 1
ATOM 814 C C . ALA A 1 109 ? 12.349 -2.783 -4.194 1.00 95.69 109 ALA A C 1
ATOM 816 O O . ALA A 1 109 ? 11.899 -2.689 -5.337 1.00 95.69 109 ALA A O 1
ATOM 817 N N . ALA A 1 110 ? 12.379 -1.759 -3.355 1.00 94.94 110 ALA A N 1
ATOM 818 C CA . ALA A 1 110 ? 12.011 -0.406 -3.738 1.00 94.94 110 ALA A CA 1
ATOM 819 C C . ALA A 1 110 ? 12.739 0.590 -2.846 1.00 94.94 110 ALA A C 1
ATOM 821 O O . ALA A 1 110 ? 12.898 0.365 -1.643 1.00 94.94 110 ALA A O 1
ATOM 822 N N . ASP A 1 111 ? 13.155 1.698 -3.446 1.00 92.00 111 ASP A N 1
ATOM 823 C CA . ASP A 1 111 ? 13.658 2.836 -2.694 1.00 92.00 111 ASP A CA 1
ATOM 824 C C . ASP A 1 111 ? 12.492 3.786 -2.419 1.00 92.00 111 ASP A C 1
ATOM 826 O O . ASP A 1 111 ? 11.855 4.299 -3.343 1.00 92.00 111 ASP A O 1
ATOM 830 N N . LEU A 1 112 ? 12.167 3.959 -1.140 1.00 92.19 112 LEU A N 1
ATOM 831 C CA . LEU A 1 112 ? 11.093 4.826 -0.682 1.00 92.19 112 LEU A CA 1
ATOM 832 C C . LEU A 1 112 ? 11.669 5.884 0.246 1.00 92.19 112 LEU A C 1
ATOM 834 O O . LEU A 1 112 ? 12.267 5.576 1.277 1.00 92.19 112 LEU A O 1
ATOM 838 N N . SER A 1 113 ? 11.410 7.147 -0.085 1.00 86.12 113 SER A N 1
ATOM 839 C CA . SER A 1 113 ? 11.650 8.232 0.859 1.00 86.12 113 SER A CA 1
ATOM 840 C C . SER A 1 113 ? 10.668 8.121 2.034 1.00 86.12 113 SER A C 1
ATOM 842 O O . SER A 1 113 ? 9.490 7.824 1.812 1.00 86.12 113 SER A O 1
ATOM 844 N N . PRO A 1 114 ? 11.114 8.367 3.278 1.00 84.75 114 PRO A N 1
ATOM 845 C CA . PRO A 1 114 ? 10.221 8.421 4.429 1.00 84.75 114 PRO A CA 1
ATOM 846 C C . PRO A 1 114 ? 9.064 9.400 4.197 1.00 84.75 114 PRO A C 1
ATOM 848 O O . PRO A 1 114 ? 9.276 10.519 3.731 1.00 84.75 114 PRO A O 1
ATOM 851 N N . ALA A 1 115 ? 7.850 8.989 4.556 1.00 90.19 115 ALA A N 1
ATOM 852 C CA . ALA A 1 115 ? 6.638 9.796 4.459 1.00 90.19 115 ALA A CA 1
ATOM 853 C C . ALA A 1 115 ? 5.868 9.740 5.790 1.00 90.19 115 ALA A C 1
ATOM 855 O O . ALA A 1 115 ? 6.033 8.787 6.555 1.00 90.19 115 ALA A O 1
ATOM 856 N N . PRO A 1 116 ? 5.044 10.749 6.119 1.00 92.12 116 PRO A N 1
ATOM 857 C CA . PRO A 1 116 ? 4.255 10.723 7.346 1.00 92.12 116 PRO A CA 1
ATOM 858 C C . PRO A 1 116 ? 3.293 9.525 7.368 1.00 92.12 116 PRO A C 1
ATOM 860 O O . PRO A 1 116 ? 2.752 9.124 6.345 1.00 92.12 116 PRO A O 1
ATOM 863 N N . GLY A 1 117 ? 3.052 8.949 8.545 1.00 92.56 117 GLY A N 1
ATOM 864 C CA . GLY A 1 117 ? 2.090 7.851 8.719 1.00 92.56 117 GLY A CA 1
ATOM 865 C C . GLY A 1 117 ? 2.634 6.440 8.469 1.00 92.56 117 GLY A C 1
ATOM 866 O O . GLY A 1 117 ? 1.918 5.480 8.733 1.00 92.56 117 GLY A O 1
ATOM 867 N N . PHE A 1 118 ? 3.886 6.280 8.028 1.00 96.31 118 PHE A N 1
ATOM 868 C CA . PHE A 1 118 ? 4.575 4.986 8.033 1.00 96.31 118 PHE A CA 1
ATOM 869 C C . PHE A 1 118 ? 6.097 5.140 8.137 1.00 96.31 118 PHE A C 1
ATOM 871 O O . PHE A 1 118 ? 6.644 6.225 7.958 1.00 96.31 118 PHE A O 1
ATOM 878 N N . SER A 1 119 ? 6.801 4.045 8.408 1.00 96.38 119 SER A N 1
ATOM 879 C CA . SER A 1 119 ? 8.262 3.966 8.341 1.00 96.38 119 SER A CA 1
ATOM 880 C C . SER A 1 119 ? 8.711 2.806 7.454 1.00 96.38 119 SER A C 1
ATOM 882 O O . SER A 1 119 ? 8.030 1.790 7.344 1.00 96.38 119 SER A O 1
ATOM 884 N N . VAL A 1 120 ? 9.857 2.959 6.790 1.00 96.81 120 VAL A N 1
ATOM 885 C CA . VAL A 1 120 ? 10.464 1.896 5.974 1.00 96.81 120 VAL A CA 1
ATOM 886 C C . VAL A 1 120 ? 11.415 1.099 6.864 1.00 96.81 120 VAL A C 1
ATOM 888 O O . VAL A 1 120 ? 12.359 1.666 7.413 1.00 96.81 120 VAL A O 1
ATOM 891 N N . SER A 1 121 ? 11.162 -0.200 7.036 1.00 95.44 121 SER A N 1
ATOM 892 C CA . SER A 1 121 ? 11.981 -1.085 7.880 1.00 95.44 121 SER A CA 1
ATOM 893 C C . SER A 1 121 ? 12.998 -1.910 7.086 1.00 95.44 121 SER A C 1
ATOM 895 O O . SER A 1 121 ? 14.026 -2.302 7.636 1.00 95.44 121 SER A O 1
ATOM 897 N N . ALA A 1 122 ? 12.747 -2.145 5.796 1.00 96.31 122 ALA A N 1
ATOM 898 C CA . ALA A 1 122 ? 13.684 -2.752 4.852 1.00 96.31 122 ALA A CA 1
ATOM 899 C C . ALA A 1 122 ? 13.370 -2.280 3.426 1.00 96.31 122 ALA A C 1
ATOM 901 O O . ALA A 1 122 ? 12.216 -1.982 3.127 1.00 96.31 122 ALA A O 1
ATOM 902 N N . THR A 1 123 ? 14.374 -2.226 2.549 1.00 95.44 123 THR A N 1
ATOM 903 C CA . THR A 1 123 ? 14.221 -1.812 1.140 1.00 95.44 123 THR A CA 1
ATOM 904 C C . THR A 1 123 ? 14.355 -2.963 0.144 1.00 95.44 123 THR A C 1
ATOM 906 O O . THR A 1 123 ? 13.939 -2.807 -1.000 1.00 95.44 123 THR A O 1
ATOM 909 N N . ASP A 1 124 ? 14.885 -4.118 0.561 1.00 94.94 124 ASP A N 1
ATOM 910 C CA . ASP A 1 124 ? 15.027 -5.318 -0.271 1.00 94.94 124 ASP A CA 1
ATOM 911 C C . ASP A 1 124 ? 14.910 -6.610 0.570 1.00 94.94 124 ASP A C 1
ATOM 913 O O . ASP A 1 124 ? 15.858 -6.977 1.274 1.00 94.94 124 ASP A O 1
ATOM 917 N N . PRO A 1 125 ? 13.752 -7.301 0.549 1.00 95.25 125 PRO A N 1
ATOM 918 C CA . PRO A 1 125 ? 12.468 -6.837 0.011 1.00 95.25 125 PRO A CA 1
ATOM 919 C C . PRO A 1 125 ? 11.925 -5.606 0.761 1.00 95.25 125 PRO A C 1
ATOM 921 O O . PRO A 1 125 ? 12.219 -5.422 1.946 1.00 95.25 125 PRO A O 1
ATOM 924 N N . LEU A 1 126 ? 11.103 -4.778 0.100 1.00 97.06 126 LEU A N 1
ATOM 925 C CA . LEU A 1 126 ? 10.499 -3.601 0.729 1.00 97.06 126 LEU A CA 1
ATOM 926 C C . LEU A 1 126 ? 9.559 -4.016 1.873 1.00 97.06 126 LEU A C 1
ATOM 928 O O . LEU A 1 126 ? 8.616 -4.787 1.678 1.00 97.06 126 LEU A O 1
ATOM 932 N N . ARG A 1 127 ? 9.773 -3.432 3.053 1.00 97.69 127 ARG A N 1
ATOM 933 C CA . ARG A 1 127 ? 8.912 -3.567 4.230 1.00 97.69 127 ARG A CA 1
ATOM 934 C C . ARG A 1 127 ? 8.565 -2.200 4.791 1.00 97.69 127 ARG A C 1
ATOM 936 O O . ARG A 1 127 ? 9.443 -1.364 5.015 1.00 97.69 127 ARG A O 1
ATOM 943 N N . VAL A 1 128 ? 7.278 -1.998 5.037 1.00 97.88 128 VAL A N 1
ATOM 944 C CA . VAL A 1 128 ? 6.721 -0.746 5.538 1.00 97.88 128 VAL A CA 1
ATOM 945 C C . VAL A 1 128 ? 5.920 -1.023 6.802 1.00 97.88 128 VAL A C 1
ATOM 947 O O . VAL A 1 128 ? 5.090 -1.927 6.821 1.00 97.88 128 VAL A O 1
ATOM 950 N N . LEU A 1 129 ? 6.157 -0.247 7.855 1.00 97.75 129 LEU A N 1
ATOM 951 C CA . LEU A 1 129 ? 5.426 -0.321 9.112 1.00 97.75 129 LEU A CA 1
ATOM 952 C C . LEU A 1 129 ? 4.506 0.892 9.252 1.00 97.75 129 LEU A C 1
ATOM 954 O O . LEU A 1 129 ? 4.967 2.030 9.321 1.00 97.75 129 LEU A O 1
ATOM 958 N N . PHE A 1 130 ? 3.208 0.633 9.350 1.00 97.56 130 PHE A N 1
ATOM 959 C CA . PHE A 1 130 ? 2.203 1.621 9.713 1.00 97.56 130 PHE A CA 1
ATOM 960 C C . PHE A 1 130 ? 1.954 1.538 11.220 1.00 97.56 130 PHE A C 1
ATOM 962 O O . PHE A 1 130 ? 1.396 0.533 11.669 1.00 97.56 130 PHE A O 1
ATOM 969 N N . PRO A 1 131 ? 2.355 2.541 12.017 1.00 96.75 131 PRO A N 1
ATOM 970 C CA . PRO A 1 131 ? 2.013 2.567 13.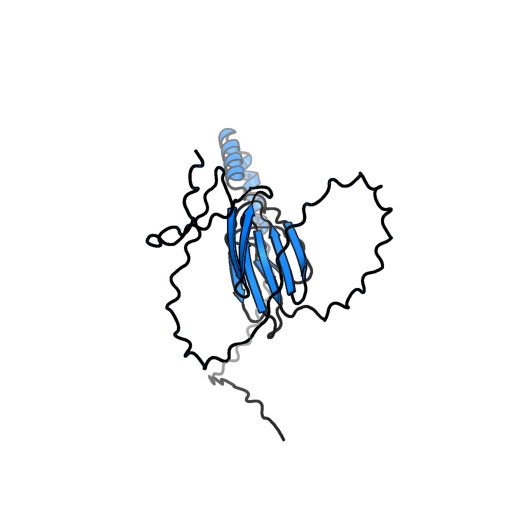431 1.00 96.75 131 PRO A CA 1
ATOM 971 C C . PRO A 1 131 ? 0.492 2.665 13.585 1.00 96.75 131 PRO A C 1
ATOM 973 O O . PRO A 1 131 ? -0.131 3.536 12.985 1.00 96.75 131 PRO A O 1
ATOM 976 N N . LEU A 1 132 ? -0.098 1.770 14.381 1.00 96.19 132 LEU A N 1
ATOM 977 C CA . LEU A 1 132 ? -1.536 1.754 14.657 1.00 96.19 132 LEU A CA 1
ATOM 978 C C . LEU A 1 132 ? -1.785 1.766 16.161 1.00 96.19 132 LEU A C 1
ATOM 980 O O . LEU A 1 132 ? -1.198 0.972 16.898 1.00 96.19 132 LEU A O 1
ATOM 984 N N . ALA A 1 133 ? -2.705 2.614 16.609 1.00 94.75 133 ALA A N 1
ATOM 985 C CA . ALA A 1 133 ? -3.268 2.524 17.948 1.00 94.75 133 ALA A CA 1
ATOM 986 C C . ALA A 1 133 ? -4.141 1.254 18.094 1.00 94.75 133 ALA A C 1
ATOM 988 O O . ALA A 1 133 ? -4.609 0.705 17.090 1.00 94.75 133 ALA A O 1
ATOM 989 N N . PRO A 1 134 ? -4.396 0.772 19.327 1.00 92.38 134 PRO A N 1
ATOM 990 C CA . PRO A 1 134 ? -5.208 -0.428 19.553 1.00 92.38 134 PRO A CA 1
ATOM 991 C C . PRO A 1 134 ? -6.610 -0.345 18.938 1.00 92.38 134 PRO A C 1
ATOM 993 O O . PRO A 1 134 ? -7.076 -1.324 18.368 1.00 92.38 134 PRO A O 1
ATOM 996 N N . GLU A 1 135 ? -7.221 0.840 18.993 1.00 93.38 135 GLU A N 1
ATOM 997 C CA . GLU A 1 135 ? -8.577 1.110 18.489 1.00 93.38 135 GLU A CA 1
ATOM 998 C C . GLU A 1 135 ? -8.627 1.358 16.975 1.00 93.38 135 GLU A C 1
ATOM 1000 O O . GLU A 1 135 ? -9.702 1.419 16.385 1.00 93.38 135 GLU A O 1
ATOM 1005 N N . GLN A 1 136 ? -7.473 1.556 16.330 1.00 95.88 136 GLN A N 1
ATOM 1006 C CA . GLN A 1 136 ? -7.427 1.803 14.894 1.00 95.88 136 GLN A CA 1
ATOM 1007 C C . GLN A 1 136 ? -7.599 0.499 14.131 1.00 95.88 136 GLN A C 1
ATOM 1009 O O . GLN A 1 136 ? -7.062 -0.550 14.499 1.00 95.88 136 GLN A O 1
ATOM 1014 N N . GLU A 1 137 ? -8.303 0.568 13.014 1.00 95.81 137 GLU A N 1
ATOM 1015 C CA . GLU A 1 137 ? -8.444 -0.545 12.086 1.00 95.81 137 GLU A CA 1
ATOM 1016 C C . GLU A 1 137 ? -7.682 -0.238 10.808 1.00 95.81 137 GLU A C 1
ATOM 1018 O O . GLU A 1 137 ? -7.565 0.916 10.399 1.00 95.81 137 GLU A O 1
ATOM 1023 N N . ALA A 1 138 ? -7.157 -1.275 10.165 1.00 97.12 138 ALA A N 1
ATOM 1024 C CA . ALA A 1 138 ? -6.507 -1.125 8.879 1.00 97.12 138 ALA A CA 1
ATOM 1025 C C . ALA A 1 138 ? -7.088 -2.117 7.880 1.00 97.12 138 ALA A C 1
ATOM 1027 O O . ALA A 1 138 ? -7.279 -3.294 8.188 1.00 97.12 138 ALA A O 1
ATOM 1028 N N . ARG A 1 139 ? -7.344 -1.633 6.669 1.00 97.75 139 ARG A N 1
ATOM 1029 C CA . ARG A 1 139 ? -7.784 -2.427 5.527 1.00 97.75 139 ARG A CA 1
ATOM 1030 C C . ARG A 1 139 ? -6.740 -2.307 4.434 1.00 97.75 139 ARG A C 1
ATOM 1032 O O . ARG A 1 139 ? -6.282 -1.214 4.127 1.00 97.75 139 ARG A O 1
ATOM 1039 N N . HIS A 1 140 ? -6.397 -3.419 3.801 1.00 98.00 140 HIS A N 1
ATOM 1040 C CA . HIS A 1 140 ? -5.524 -3.413 2.635 1.00 98.00 140 HIS A CA 1
ATOM 1041 C C . HIS A 1 140 ? -6.152 -4.198 1.494 1.00 98.00 140 HIS A C 1
ATOM 1043 O O . HIS A 1 140 ? -6.833 -5.202 1.703 1.00 98.00 140 HIS A O 1
ATOM 1049 N N . PHE A 1 141 ? -5.911 -3.753 0.271 1.00 97.69 141 PHE A N 1
ATOM 1050 C CA . PHE A 1 141 ? -6.334 -4.463 -0.930 1.00 97.69 141 PHE A CA 1
ATOM 1051 C C . PHE A 1 141 ? -5.461 -4.060 -2.117 1.00 97.69 141 PHE A C 1
ATOM 1053 O O . PHE A 1 141 ? -4.713 -3.085 -2.065 1.00 97.69 141 PHE A O 1
ATOM 1060 N N . ARG A 1 142 ? -5.554 -4.826 -3.202 1.00 97.00 142 ARG A N 1
ATOM 1061 C CA . ARG A 1 142 ? -4.837 -4.559 -4.449 1.00 97.00 142 ARG A CA 1
ATOM 1062 C C . ARG A 1 142 ? -5.822 -4.313 -5.579 1.00 97.00 142 ARG A C 1
ATOM 1064 O O . ARG A 1 142 ? -6.808 -5.037 -5.694 1.00 97.00 142 ARG A O 1
ATOM 1071 N N . LEU A 1 143 ? -5.491 -3.359 -6.442 1.00 94.88 143 LEU A N 1
ATOM 1072 C CA . LEU A 1 143 ? -6.175 -3.104 -7.705 1.00 94.88 143 LEU A CA 1
ATOM 1073 C C . LEU A 1 143 ? -5.111 -2.874 -8.785 1.00 94.88 143 LEU A C 1
ATOM 1075 O O . LEU A 1 143 ? -4.349 -1.915 -8.705 1.00 94.88 143 LEU A O 1
ATOM 1079 N N . GLY A 1 144 ? -5.015 -3.791 -9.751 1.00 94.38 144 GLY A N 1
ATOM 1080 C CA . GLY A 1 144 ? -3.967 -3.756 -10.775 1.00 94.38 144 GLY A CA 1
ATOM 1081 C C . GLY A 1 144 ? -2.552 -3.868 -10.190 1.00 94.38 144 GLY A C 1
ATOM 1082 O O . GLY A 1 144 ? -2.225 -4.837 -9.496 1.00 94.38 144 GLY A O 1
ATOM 1083 N N . ASP A 1 145 ? -1.730 -2.867 -10.487 1.00 95.94 145 ASP A N 1
ATOM 1084 C CA . ASP A 1 145 ? -0.356 -2.651 -10.020 1.00 95.94 145 ASP A CA 1
ATOM 1085 C C . ASP A 1 145 ? -0.279 -1.783 -8.746 1.00 95.94 145 ASP A C 1
ATOM 1087 O O . ASP A 1 145 ? 0.804 -1.416 -8.290 1.00 95.94 145 ASP A O 1
ATOM 1091 N N . ARG A 1 146 ? -1.426 -1.482 -8.122 1.00 97.81 146 ARG A N 1
ATOM 1092 C CA . ARG A 1 146 ? -1.510 -0.625 -6.935 1.00 97.81 146 ARG A CA 1
ATOM 1093 C C . ARG A 1 146 ? -1.926 -1.398 -5.700 1.00 97.81 146 ARG A C 1
ATOM 1095 O O . ARG A 1 146 ? -2.872 -2.190 -5.732 1.00 97.81 146 ARG A O 1
ATOM 1102 N N . VAL A 1 147 ? -1.263 -1.112 -4.586 1.00 98.25 147 VAL A N 1
ATOM 1103 C CA . VAL A 1 147 ? -1.635 -1.609 -3.258 1.00 98.25 147 VAL A CA 1
ATOM 1104 C C . VAL A 1 147 ? -2.141 -0.446 -2.418 1.00 98.25 147 VAL A C 1
ATOM 1106 O O . VAL A 1 147 ? -1.467 0.570 -2.277 1.00 98.25 147 VAL A O 1
ATOM 1109 N N . PHE A 1 148 ? -3.341 -0.606 -1.877 1.00 98.19 148 PHE A N 1
ATOM 1110 C CA . PHE A 1 148 ? -4.029 0.367 -1.043 1.00 98.19 148 PHE A CA 1
ATOM 1111 C C . PHE A 1 148 ? -3.961 -0.085 0.410 1.00 98.19 148 PHE A C 1
ATOM 1113 O O . PHE A 1 148 ? -4.202 -1.259 0.702 1.00 98.19 148 PHE A O 1
ATOM 1120 N N . VAL A 1 149 ? -3.656 0.852 1.303 1.00 98.19 149 VAL A N 1
ATOM 1121 C CA . VAL A 1 149 ? -3.670 0.676 2.755 1.00 98.19 149 VAL A CA 1
ATOM 1122 C C . VAL A 1 149 ? -4.482 1.817 3.354 1.00 98.19 149 VAL A C 1
ATOM 1124 O O . VAL A 1 149 ? -4.056 2.970 3.322 1.00 98.19 149 VAL A O 1
ATOM 1127 N N . ASP A 1 150 ? -5.651 1.486 3.885 1.00 97.56 150 ASP A N 1
ATOM 1128 C CA . ASP A 1 150 ? -6.555 2.406 4.563 1.00 97.56 150 ASP A CA 1
ATOM 1129 C C . ASP A 1 150 ? -6.427 2.211 6.068 1.00 97.56 150 ASP A C 1
ATOM 1131 O O . ASP A 1 150 ? -6.515 1.084 6.552 1.00 97.56 150 ASP A O 1
ATOM 1135 N N . ILE A 1 151 ? -6.242 3.302 6.802 1.00 97.06 151 ILE A N 1
ATOM 1136 C CA . ILE A 1 151 ? -6.192 3.325 8.264 1.00 97.06 151 ILE A CA 1
ATOM 1137 C C . ILE A 1 151 ? -7.382 4.130 8.765 1.00 97.06 151 ILE A C 1
ATOM 1139 O O . ILE A 1 151 ? -7.489 5.321 8.476 1.00 97.06 151 ILE A O 1
ATOM 1143 N N . TYR A 1 152 ? -8.264 3.482 9.516 1.00 95.88 152 TYR A N 1
ATOM 1144 C CA . TYR A 1 152 ? -9.458 4.063 10.120 1.00 95.88 152 TYR A CA 1
ATOM 1145 C C . TYR A 1 152 ? -9.185 4.504 11.558 1.00 95.88 152 TYR A C 1
ATOM 1147 O O . TYR A 1 152 ? -8.361 3.914 12.257 1.00 95.88 152 TYR A O 1
ATOM 1155 N N . GLY A 1 153 ? -9.898 5.537 12.011 1.00 89.69 153 GLY A N 1
ATOM 1156 C CA . GLY A 1 153 ? -9.760 6.057 13.378 1.00 89.69 153 GLY A CA 1
ATOM 1157 C C . GLY A 1 153 ? -8.536 6.960 13.582 1.00 89.69 153 GLY A C 1
ATOM 1158 O O . GLY A 1 153 ? -8.182 7.270 14.714 1.00 89.69 153 GLY A O 1
ATOM 1159 N N . ASP A 1 154 ? -7.879 7.384 12.498 1.00 73.19 154 ASP A N 1
ATOM 1160 C CA . ASP A 1 154 ? -6.709 8.283 12.515 1.00 73.19 154 ASP A CA 1
ATOM 1161 C C . ASP A 1 154 ? -7.054 9.743 12.172 1.00 73.19 154 ASP A C 1
ATOM 1163 O O . ASP A 1 154 ? -6.181 10.599 12.001 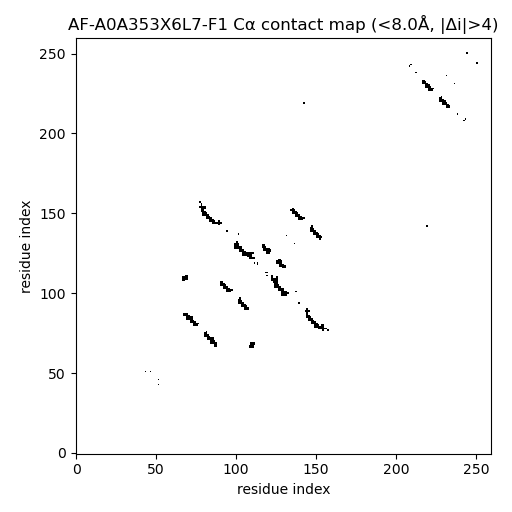1.00 73.19 154 ASP A O 1
ATOM 1167 N N . SER A 1 155 ? -8.349 10.051 12.048 1.00 59.66 155 SER A N 1
ATOM 1168 C CA . SER A 1 155 ? -8.799 11.419 11.818 1.00 59.66 155 SER A CA 1
ATOM 1169 C C . SER A 1 155 ? -9.333 12.015 13.121 1.00 59.66 155 SER A C 1
ATOM 1171 O O . SER A 1 155 ? -10.398 11.593 13.575 1.00 59.66 155 SER A O 1
ATOM 1173 N N . PRO A 1 156 ? -8.684 13.044 13.704 1.00 58.94 156 PRO A N 1
ATOM 1174 C CA . PRO A 1 156 ? -9.445 14.029 14.466 1.00 58.94 156 PRO A CA 1
ATOM 1175 C C . PRO A 1 156 ? -10.569 14.572 13.560 1.00 58.94 156 PRO A C 1
ATOM 1177 O O . PRO A 1 156 ? -10.401 14.560 12.331 1.00 58.94 156 PRO A O 1
ATOM 1180 N N . PRO A 1 157 ? -11.714 15.008 14.119 1.00 55.97 157 PRO A N 1
ATOM 1181 C CA . PRO A 1 157 ? -12.805 15.558 13.323 1.00 55.97 157 PRO A CA 1
ATOM 1182 C C . PRO A 1 157 ? -12.228 16.638 12.413 1.00 55.97 157 PRO A C 1
ATOM 1184 O O . PRO A 1 157 ? -11.639 17.608 12.896 1.00 55.97 157 PRO A O 1
ATOM 1187 N N . VAL A 1 158 ? -12.312 16.414 11.098 1.00 62.00 158 VAL A N 1
ATOM 1188 C CA . VAL A 1 158 ? -11.920 17.421 10.115 1.00 62.00 158 VAL A CA 1
ATOM 1189 C C . VAL A 1 158 ? -12.772 18.636 10.461 1.00 62.00 158 VAL A C 1
ATOM 1191 O O . VAL A 1 158 ? -13.997 18.498 10.476 1.00 62.00 158 VAL A O 1
ATOM 1194 N N . PRO A 1 159 ? -12.178 19.790 10.823 1.00 61.91 159 PRO A N 1
ATOM 1195 C CA . PRO A 1 159 ? -12.961 20.994 11.012 1.00 61.91 159 PRO A CA 1
ATOM 1196 C C . PRO A 1 159 ? -13.744 21.169 9.725 1.00 61.91 159 PRO A C 1
ATOM 1198 O O . PRO A 1 159 ? -13.122 21.236 8.665 1.00 61.91 159 PRO A O 1
ATOM 1201 N N . GLU A 1 160 ? -15.075 21.148 9.811 1.00 62.34 160 GLU A N 1
ATOM 1202 C CA . GLU A 1 160 ? -15.957 21.444 8.691 1.00 62.34 160 GLU A CA 1
ATOM 1203 C C . GLU A 1 160 ? -15.408 22.710 8.042 1.00 62.34 160 GLU A C 1
ATOM 1205 O O . GLU A 1 160 ? -15.503 23.812 8.597 1.00 62.34 160 GLU A O 1
ATOM 1210 N N . VAL A 1 161 ? -14.734 22.551 6.902 1.00 59.19 161 VAL A N 1
ATOM 1211 C CA . VAL A 1 161 ? -14.312 23.689 6.109 1.00 59.19 161 VAL A CA 1
ATOM 1212 C C . VAL A 1 161 ? -15.624 24.207 5.571 1.00 59.19 161 VAL A C 1
ATOM 1214 O O . VAL A 1 161 ? -16.122 23.717 4.560 1.00 59.19 161 VAL A O 1
ATOM 1217 N N . ARG A 1 162 ? -16.232 25.147 6.309 1.00 62.59 162 ARG A N 1
ATOM 1218 C CA . ARG A 1 162 ? -17.359 25.926 5.812 1.00 62.59 162 ARG A CA 1
ATOM 1219 C C . ARG A 1 162 ? -16.935 26.352 4.417 1.00 62.59 162 ARG A C 1
ATOM 1221 O O . ARG A 1 162 ? -15.869 26.973 4.325 1.00 62.59 162 ARG A O 1
ATOM 1228 N N . PRO A 1 163 ? -17.670 25.960 3.364 1.00 61.91 163 PRO A N 1
ATOM 1229 C CA . PRO A 1 163 ? -17.255 26.225 2.004 1.00 61.91 163 PRO A CA 1
ATOM 1230 C C . PRO A 1 163 ? -16.947 27.712 1.928 1.00 61.91 163 PRO A C 1
ATOM 1232 O O . PRO A 1 163 ? -17.821 28.559 2.129 1.00 61.91 163 PRO A O 1
ATOM 1235 N N . THR A 1 164 ? -15.663 28.030 1.763 1.00 66.75 164 THR A N 1
ATOM 1236 C CA . THR A 1 164 ? -15.261 29.386 1.425 1.00 66.75 164 THR A CA 1
ATOM 1237 C C . THR A 1 164 ? -15.987 29.643 0.133 1.00 66.75 164 THR A C 1
ATOM 1239 O O . THR A 1 164 ? -15.745 28.904 -0.818 1.00 66.75 164 THR A O 1
ATOM 1242 N N . LYS A 1 165 ? -16.942 30.586 0.173 1.00 62.44 165 LYS A N 1
ATOM 1243 C CA . LYS A 1 165 ? -17.712 31.055 -0.979 1.00 62.44 165 LYS A CA 1
ATOM 1244 C C . LYS A 1 165 ? -16.801 30.974 -2.189 1.00 62.44 165 LYS A C 1
ATOM 1246 O O . LYS A 1 165 ? -15.841 31.740 -2.279 1.00 62.44 165 LYS A O 1
ATOM 1251 N N . GLU A 1 166 ? -17.060 29.979 -3.030 1.00 71.94 166 GLU A N 1
ATOM 1252 C CA . GLU A 1 166 ? -16.375 29.836 -4.297 1.00 71.94 166 GLU A CA 1
ATOM 1253 C C . GLU A 1 166 ? -16.495 31.204 -4.975 1.00 71.94 166 GLU A C 1
ATOM 1255 O O . GLU A 1 166 ? -17.613 31.731 -5.035 1.00 71.94 166 GLU A O 1
ATOM 1260 N N . PRO A 1 167 ? -15.379 31.854 -5.355 1.00 69.31 167 PRO A N 1
ATOM 1261 C CA . PRO A 1 167 ? -15.437 33.096 -6.100 1.00 69.31 167 PRO A CA 1
ATOM 1262 C C . PRO A 1 167 ? -16.329 32.825 -7.295 1.00 69.31 167 PRO A C 1
ATOM 1264 O O . PRO A 1 167 ? -16.009 31.959 -8.107 1.00 69.31 167 PRO A O 1
ATOM 1267 N N . GLU A 1 168 ? -17.476 33.497 -7.312 1.00 68.25 168 GLU A N 1
ATOM 1268 C CA . GLU A 1 168 ? -18.529 33.362 -8.302 1.00 68.25 168 GLU A CA 1
ATOM 1269 C C . GLU A 1 168 ? -17.879 33.411 -9.684 1.00 68.25 168 GLU A C 1
ATOM 1271 O O . GLU A 1 168 ? -17.458 34.465 -10.169 1.00 68.25 168 GLU A O 1
ATOM 1276 N N . ARG A 1 169 ? -17.663 32.227 -10.267 1.00 72.69 169 ARG A N 1
ATOM 1277 C CA . ARG A 1 169 ? -17.065 32.107 -11.588 1.00 72.69 169 ARG A CA 1
ATOM 1278 C C . ARG A 1 169 ? -18.029 32.839 -12.520 1.00 72.69 169 ARG A C 1
ATOM 1280 O O . ARG A 1 169 ? -19.217 32.520 -12.478 1.00 72.69 169 ARG A O 1
ATOM 1287 N N . PRO A 1 170 ? -17.564 33.800 -13.340 1.00 70.50 170 PRO A N 1
ATOM 1288 C CA . PRO A 1 170 ? -18.427 34.488 -14.285 1.00 70.50 170 PRO A CA 1
ATOM 1289 C C . PRO A 1 170 ? -19.186 33.440 -15.090 1.00 70.50 170 PRO A C 1
ATOM 1291 O O . PRO A 1 170 ? -18.566 32.600 -15.747 1.00 70.50 170 PRO A O 1
ATOM 1294 N N . LEU A 1 171 ? -20.512 33.451 -14.958 1.00 71.44 171 LEU A N 1
ATOM 1295 C CA . LEU A 1 171 ? -21.411 32.560 -15.675 1.00 71.44 171 LEU A CA 1
ATOM 1296 C C . LEU A 1 171 ? -21.029 32.582 -17.164 1.00 71.44 171 LEU A C 1
ATOM 1298 O O . LEU A 1 171 ? -21.027 33.658 -17.775 1.00 71.44 171 LEU A O 1
ATOM 1302 N N . PRO A 1 172 ? -20.687 31.432 -17.773 1.00 74.12 172 PRO A N 1
ATOM 1303 C CA . PRO A 1 172 ? -20.681 31.315 -19.220 1.00 74.12 172 PRO A CA 1
ATOM 1304 C C . PRO A 1 172 ? -22.052 31.761 -19.734 1.00 74.12 172 PRO A C 1
ATOM 1306 O O . PRO A 1 172 ? -23.075 31.276 -19.254 1.00 74.12 172 PRO A O 1
ATOM 1309 N N . ARG A 1 173 ? -22.067 32.718 -20.670 1.00 70.69 173 ARG A N 1
ATOM 1310 C CA . ARG A 1 173 ? -23.282 33.163 -21.366 1.00 70.69 173 ARG A CA 1
ATOM 1311 C C . ARG A 1 173 ? -24.103 31.946 -21.792 1.00 70.69 173 ARG A C 1
ATOM 1313 O O . ARG A 1 173 ? -23.577 31.076 -22.484 1.00 70.69 173 ARG A O 1
ATOM 1320 N N . GLU A 1 174 ? -25.372 31.938 -21.391 1.00 59.28 174 GLU A N 1
ATOM 1321 C CA . GLU A 1 174 ? -26.414 31.045 -21.894 1.00 59.28 174 GLU A CA 1
ATOM 1322 C C . GLU A 1 174 ? -26.307 30.911 -23.416 1.00 59.28 174 GLU A C 1
ATOM 1324 O O . GLU A 1 174 ? -26.534 31.861 -24.168 1.00 59.28 174 GLU A O 1
ATOM 1329 N N . VAL A 1 175 ? -25.965 29.709 -23.870 1.00 68.62 175 VAL A N 1
ATOM 1330 C CA . VAL A 1 175 ? -26.352 29.249 -25.200 1.00 68.62 175 VAL A CA 1
ATOM 1331 C C . VAL A 1 175 ? -27.823 28.821 -25.077 1.00 68.62 175 VAL A C 1
ATOM 1333 O O . VAL A 1 175 ? -28.133 28.072 -24.149 1.00 68.62 175 VAL A O 1
ATOM 1336 N N . PRO A 1 176 ? -28.737 29.300 -25.942 1.00 63.94 176 PRO A N 1
ATOM 1337 C CA . PRO A 1 176 ? -30.170 29.045 -25.824 1.00 63.94 176 PRO A CA 1
ATOM 1338 C C . PRO A 1 176 ? -30.519 27.560 -25.689 1.00 63.94 176 PRO A C 1
ATOM 1340 O O . PRO A 1 176 ? -30.095 26.723 -26.487 1.00 63.94 176 PRO A O 1
ATOM 1343 N N . ALA A 1 177 ? -31.328 27.276 -24.671 1.00 60.88 177 ALA A N 1
ATOM 1344 C CA . ALA A 1 177 ? -31.877 25.977 -24.329 1.00 60.88 177 ALA A CA 1
ATOM 1345 C C . ALA A 1 177 ? -32.751 25.397 -25.453 1.00 60.88 177 ALA A C 1
ATOM 1347 O O . ALA A 1 177 ? -33.694 26.032 -25.928 1.00 60.88 177 ALA A O 1
ATOM 1348 N N . GLN A 1 178 ? -32.477 24.148 -25.822 1.00 54.22 178 GLN A N 1
ATOM 1349 C CA . GLN A 1 178 ? -33.421 23.294 -26.535 1.00 54.22 178 GLN A CA 1
ATOM 1350 C C . GLN A 1 178 ? -34.330 22.616 -25.496 1.00 54.22 178 GLN A C 1
ATOM 1352 O O . GLN A 1 178 ? -33.857 22.086 -24.492 1.00 54.22 178 GLN A O 1
ATOM 1357 N N . ALA A 1 179 ? -35.640 22.720 -25.715 1.00 54.91 179 ALA A N 1
ATOM 1358 C CA . ALA A 1 179 ? -36.703 22.436 -24.754 1.00 54.91 179 ALA A CA 1
ATOM 1359 C C . ALA A 1 179 ? -36.741 20.975 -24.236 1.00 54.91 179 ALA A C 1
ATOM 1361 O O . ALA A 1 179 ? -36.722 20.045 -25.044 1.00 54.91 179 ALA A O 1
ATOM 1362 N N . PRO A 1 180 ? -36.900 20.756 -22.917 1.00 58.69 180 PRO A N 1
ATOM 1363 C CA . PRO A 1 180 ? -37.292 19.468 -22.343 1.00 58.69 180 PRO A CA 1
ATOM 1364 C C . PRO A 1 180 ? -38.789 19.190 -22.544 1.00 58.69 180 PRO A C 1
ATOM 1366 O O . PRO A 1 180 ? -39.632 20.027 -22.217 1.00 58.69 180 PRO A O 1
ATOM 1369 N N . GLN A 1 181 ? -39.127 17.996 -23.035 1.00 52.59 181 GLN A N 1
ATOM 1370 C CA . GLN A 1 181 ? -40.492 17.475 -22.991 1.00 52.59 181 GLN A CA 1
ATOM 1371 C C . GLN A 1 181 ? -40.821 16.974 -21.581 1.00 52.59 181 GLN A C 1
ATOM 1373 O O . GLN A 1 181 ? -40.115 16.147 -21.008 1.00 52.59 181 GLN A O 1
ATOM 1378 N N . THR A 1 182 ? -41.917 17.493 -21.043 1.00 48.19 182 THR A N 1
ATOM 1379 C CA . THR A 1 182 ? -42.591 17.073 -19.816 1.00 48.19 182 THR A CA 1
ATOM 1380 C C . THR A 1 182 ? -43.255 15.713 -20.027 1.00 48.19 182 THR A C 1
ATOM 1382 O O . THR A 1 182 ? -44.078 15.568 -20.930 1.00 48.19 182 THR A O 1
ATOM 1385 N N . GLN A 1 183 ? -42.963 14.735 -19.169 1.00 49.19 183 GLN A N 1
ATOM 1386 C CA . GLN A 1 183 ? -43.849 13.589 -18.973 1.00 49.19 183 GLN A CA 1
ATOM 1387 C C . GLN A 1 183 ? -44.399 13.596 -17.551 1.00 49.19 183 GLN A C 1
ATOM 1389 O O . GLN A 1 183 ? -43.690 13.445 -16.559 1.00 49.19 183 GLN A O 1
ATOM 1394 N N . ASP A 1 184 ? -45.701 13.837 -17.543 1.00 53.03 184 ASP A N 1
ATOM 1395 C CA . ASP A 1 184 ? -46.658 13.766 -16.460 1.00 53.03 184 ASP A CA 1
ATOM 1396 C C . ASP A 1 184 ? -46.592 12.403 -15.752 1.00 53.03 184 ASP A C 1
ATOM 1398 O O . ASP A 1 184 ? -46.606 11.344 -16.384 1.00 53.03 184 ASP A O 1
ATOM 1402 N N . SER A 1 185 ? -46.567 12.409 -14.424 1.00 52.56 185 SER A N 1
ATOM 1403 C CA . SER A 1 185 ? -46.981 11.250 -13.636 1.00 52.56 185 SER A CA 1
ATOM 1404 C C . SER A 1 185 ? -47.733 11.735 -12.414 1.00 52.56 185 SER A C 1
ATOM 1406 O O . SER A 1 185 ? -47.180 12.275 -11.456 1.00 52.56 185 SER A O 1
ATOM 1408 N N . ALA A 1 186 ? -49.042 11.561 -12.543 1.00 53.50 186 ALA A N 1
ATOM 1409 C CA . ALA A 1 186 ? -50.073 11.926 -11.607 1.00 53.50 186 ALA A CA 1
ATOM 1410 C C . ALA A 1 186 ? -49.890 11.268 -10.235 1.00 53.50 186 ALA A C 1
ATOM 1412 O O . ALA A 1 186 ? -49.527 10.100 -10.094 1.00 53.50 186 ALA A O 1
ATOM 1413 N N . ALA A 1 187 ? -50.238 12.048 -9.219 1.00 56.56 187 ALA A N 1
ATOM 1414 C CA . ALA A 1 187 ? -50.432 11.606 -7.854 1.00 56.56 187 ALA A CA 1
ATOM 1415 C C . ALA A 1 187 ? -51.712 10.766 -7.710 1.00 56.56 187 ALA A C 1
ATOM 1417 O O . ALA A 1 187 ? -52.767 11.117 -8.236 1.00 56.56 187 ALA A O 1
ATOM 1418 N N . THR A 1 188 ? -51.668 9.718 -6.887 1.00 40.09 188 THR A N 1
ATOM 1419 C CA . THR A 1 188 ? -52.842 9.212 -6.155 1.00 40.09 188 THR A CA 1
ATOM 1420 C C . THR A 1 188 ? -52.384 8.627 -4.813 1.00 40.09 188 THR A C 1
ATOM 1422 O O . THR A 1 188 ? -51.383 7.919 -4.743 1.00 40.09 188 THR A O 1
ATOM 1425 N N . LYS A 1 189 ? -53.107 8.946 -3.733 1.00 51.12 189 LYS A N 1
ATOM 1426 C CA . LYS A 1 189 ? -52.917 8.459 -2.349 1.00 51.12 189 LYS A CA 1
ATOM 1427 C C . LYS A 1 189 ? -54.298 8.008 -1.791 1.00 51.12 189 LYS A C 1
ATOM 1429 O O . LYS A 1 189 ? -55.300 8.394 -2.383 1.00 51.12 189 LYS A O 1
ATOM 1434 N N . PRO A 1 190 ? -54.378 7.377 -0.596 1.00 69.12 190 PRO A N 1
ATOM 1435 C CA . PRO A 1 190 ? -54.525 5.942 -0.244 1.00 69.12 190 PRO A CA 1
ATOM 1436 C C . PRO A 1 190 ? -55.994 5.662 0.265 1.00 69.12 190 PRO A C 1
ATOM 1438 O O . PRO A 1 190 ? -56.805 6.534 -0.037 1.00 69.12 190 PRO A O 1
ATOM 1441 N N . PRO A 1 191 ? -56.443 4.595 1.007 1.00 61.25 191 PRO A N 1
ATOM 1442 C CA . PRO A 1 191 ? -55.773 3.741 2.017 1.00 61.25 191 PRO A CA 1
ATOM 1443 C C . PRO A 1 191 ? -56.152 2.233 2.045 1.00 61.25 191 PRO A C 1
ATOM 1445 O O . PRO A 1 191 ? -57.159 1.798 1.499 1.00 61.25 191 PRO A O 1
ATOM 1448 N N . GLY A 1 192 ? -55.367 1.425 2.767 1.00 40.22 192 GLY A N 1
ATOM 1449 C CA . GLY A 1 192 ? -55.713 0.030 3.054 1.00 40.22 192 GLY A CA 1
ATOM 1450 C C . GLY A 1 192 ? -54.863 -0.562 4.173 1.00 40.22 192 GLY A C 1
ATOM 1451 O O . GLY A 1 192 ? -53.713 -0.930 3.958 1.00 40.22 192 GLY A O 1
ATOM 1452 N N . THR A 1 193 ? -55.439 -0.627 5.371 1.00 61.72 193 THR A N 1
ATOM 1453 C CA . THR A 1 193 ? -54.942 -1.383 6.525 1.00 61.72 193 THR A CA 1
ATOM 1454 C C . THR A 1 193 ? -54.860 -2.869 6.170 1.00 61.72 193 THR A C 1
ATOM 1456 O O . THR A 1 193 ? -55.891 -3.484 5.915 1.00 61.72 193 THR A O 1
ATOM 1459 N N . ALA A 1 194 ? -53.660 -3.451 6.190 1.00 47.47 194 ALA A N 1
ATOM 1460 C CA . ALA A 1 194 ? -53.460 -4.896 6.143 1.00 47.47 194 ALA A CA 1
ATOM 1461 C C . ALA A 1 194 ? -52.327 -5.299 7.101 1.00 47.47 194 ALA A C 1
ATOM 1463 O O . ALA A 1 194 ? -51.171 -4.932 6.916 1.00 47.47 194 ALA A O 1
ATOM 1464 N N . GLU A 1 195 ? -52.755 -5.951 8.182 1.00 48.25 195 GLU A N 1
ATOM 1465 C CA . GLU A 1 195 ? -52.228 -7.171 8.809 1.00 48.25 195 GLU A CA 1
ATOM 1466 C C . GLU A 1 195 ? -50.713 -7.487 8.701 1.00 48.25 195 GLU A C 1
ATOM 1468 O O . GLU A 1 195 ? -50.155 -7.514 7.603 1.00 48.25 195 GLU A O 1
ATOM 1473 N N . PRO A 1 196 ? -50.026 -7.804 9.821 1.00 51.16 196 PRO A N 1
ATOM 1474 C CA . PRO A 1 196 ? -48.599 -8.117 9.821 1.00 51.16 196 PRO A CA 1
ATOM 1475 C C . PRO A 1 196 ? -48.329 -9.445 9.099 1.00 51.16 196 PRO A C 1
ATOM 1477 O O . PRO A 1 196 ? -48.402 -10.530 9.678 1.00 51.16 196 PRO A O 1
ATOM 1480 N N . ALA A 1 197 ? -47.987 -9.354 7.815 1.00 46.44 197 ALA A N 1
ATOM 1481 C CA . ALA A 1 197 ? -47.498 -10.477 7.037 1.00 46.44 197 ALA A CA 1
ATOM 1482 C C . ALA A 1 197 ? -46.161 -10.958 7.616 1.00 46.44 197 ALA A C 1
ATOM 1484 O O . ALA A 1 197 ? -45.153 -10.251 7.622 1.00 46.44 197 ALA A O 1
ATOM 1485 N N . SER A 1 198 ? -46.183 -12.194 8.107 1.00 51.25 198 SER A N 1
ATOM 1486 C CA . SER A 1 198 ? -45.018 -12.971 8.506 1.00 51.25 198 SER A CA 1
ATOM 1487 C C . SER A 1 198 ? -43.948 -12.907 7.409 1.00 51.25 198 SER A C 1
ATOM 1489 O O . SER A 1 198 ? -44.174 -13.352 6.280 1.00 51.25 198 SER A O 1
ATOM 1491 N N . VAL A 1 199 ? -42.792 -12.322 7.736 1.00 46.66 199 VAL A N 1
ATOM 1492 C CA . VAL A 1 199 ? -41.625 -12.230 6.852 1.00 46.66 199 VAL A CA 1
ATOM 1493 C C . VAL A 1 199 ? -41.116 -13.649 6.604 1.00 46.66 199 VAL A C 1
ATOM 1495 O O . VAL A 1 199 ? -40.312 -14.188 7.359 1.00 46.66 199 VAL A O 1
ATOM 1498 N N . ARG A 1 200 ? -41.621 -14.290 5.547 1.00 48.06 200 ARG A N 1
ATOM 1499 C CA . ARG A 1 200 ? -41.009 -15.498 5.000 1.00 48.06 200 ARG A CA 1
ATOM 1500 C C . ARG A 1 200 ? -39.681 -15.088 4.389 1.00 48.06 200 ARG A C 1
ATOM 1502 O O . ARG A 1 200 ? -39.651 -14.442 3.344 1.00 48.06 200 ARG A O 1
ATOM 1509 N N . THR A 1 201 ? -38.595 -15.482 5.037 1.00 38.62 201 THR A N 1
ATOM 1510 C CA . THR A 1 201 ? -37.241 -15.427 4.495 1.00 38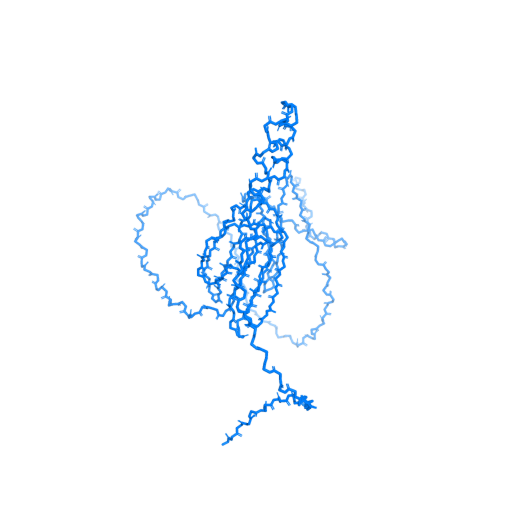.62 201 THR A CA 1
ATOM 1511 C C . THR A 1 201 ? -37.209 -16.280 3.229 1.00 38.62 201 THR A C 1
ATOM 1513 O O . THR A 1 201 ? -37.087 -17.503 3.292 1.00 38.62 201 THR A O 1
ATOM 1516 N N . GLN A 1 202 ? -37.416 -15.660 2.065 1.00 51.88 202 GLN A N 1
ATOM 1517 C CA . GLN A 1 202 ? -37.213 -16.349 0.799 1.00 51.88 202 GLN A CA 1
ATOM 1518 C C . GLN A 1 202 ? -35.711 -16.628 0.665 1.00 51.88 202 GLN A C 1
ATOM 1520 O O . GLN A 1 202 ? -34.907 -15.730 0.930 1.00 51.88 202 GLN A O 1
ATOM 1525 N N . PRO A 1 203 ? -35.308 -17.857 0.304 1.00 55.84 203 PRO A N 1
ATOM 1526 C CA . PRO A 1 203 ? -33.910 -18.161 0.050 1.00 55.84 203 PRO A CA 1
ATOM 1527 C C . PRO A 1 203 ? -33.410 -17.222 -1.046 1.00 55.84 203 PRO A C 1
ATOM 1529 O O . PRO A 1 203 ? -33.970 -17.178 -2.142 1.00 55.84 203 PRO A O 1
ATOM 1532 N N . ILE A 1 204 ? -32.389 -16.434 -0.717 1.00 54.91 204 ILE A N 1
ATOM 1533 C CA . ILE A 1 204 ? -31.779 -15.477 -1.635 1.00 54.91 204 ILE A CA 1
ATOM 1534 C C . ILE A 1 204 ? -31.153 -16.296 -2.766 1.00 54.91 204 ILE A C 1
ATOM 1536 O O . ILE A 1 204 ? -30.099 -16.907 -2.588 1.00 54.91 204 ILE A O 1
ATOM 1540 N N . LEU A 1 205 ? -31.830 -16.371 -3.914 1.00 64.25 205 LEU A N 1
ATOM 1541 C CA . LEU A 1 205 ? -31.250 -16.984 -5.103 1.00 64.25 205 LEU A CA 1
ATOM 1542 C C . LEU A 1 205 ? -30.043 -16.140 -5.544 1.00 64.25 205 LEU A C 1
ATOM 1544 O O . LEU A 1 205 ? -30.165 -14.913 -5.614 1.00 64.25 205 LEU A O 1
ATOM 1548 N N . PRO A 1 206 ? -28.898 -16.761 -5.879 1.00 68.19 206 PRO A N 1
ATOM 1549 C CA . PRO A 1 206 ? -27.721 -16.031 -6.329 1.00 68.19 206 PRO A CA 1
ATOM 1550 C C . PRO A 1 206 ? -28.062 -15.190 -7.563 1.00 68.19 206 PRO A C 1
ATOM 1552 O O . PRO A 1 206 ? -28.585 -15.699 -8.555 1.00 68.19 206 PRO A O 1
ATOM 1555 N N . HIS A 1 207 ? -27.788 -13.889 -7.498 1.00 65.62 207 HIS A N 1
ATOM 1556 C CA . HIS A 1 207 ? -27.918 -12.997 -8.646 1.00 65.62 207 HIS A CA 1
ATOM 1557 C C . HIS A 1 207 ? -26.667 -13.142 -9.519 1.00 65.62 207 HIS A C 1
ATOM 1559 O O . HIS A 1 207 ? -25.547 -13.015 -9.025 1.00 65.62 207 HIS A O 1
ATOM 1565 N N . ILE A 1 208 ? -26.847 -13.443 -10.808 1.00 71.44 208 ILE A N 1
ATOM 1566 C CA . ILE A 1 208 ? -25.742 -13.565 -11.767 1.00 71.44 208 ILE A CA 1
ATOM 1567 C C . ILE A 1 208 ? -25.627 -12.247 -12.529 1.00 71.44 208 ILE A C 1
ATOM 1569 O O . ILE A 1 208 ? -26.552 -11.859 -13.239 1.00 71.44 208 ILE A O 1
ATOM 1573 N N . LEU A 1 209 ? -24.481 -11.576 -12.403 1.00 72.00 209 LEU A N 1
ATOM 1574 C CA . LEU A 1 209 ? -24.148 -10.397 -13.195 1.00 72.00 209 LEU A CA 1
ATOM 1575 C C . LEU A 1 209 ? -23.287 -10.832 -14.390 1.00 72.00 209 LEU A C 1
ATOM 1577 O O . LEU A 1 209 ? -22.152 -11.269 -14.211 1.00 72.00 209 LEU A O 1
ATOM 1581 N N . SER A 1 210 ? -23.830 -10.746 -15.606 1.00 71.75 210 SER A N 1
ATOM 1582 C CA . SER A 1 210 ? -23.082 -11.033 -16.837 1.00 71.75 210 SER A CA 1
ATOM 1583 C C . SER A 1 210 ? -22.523 -9.740 -17.418 1.00 71.75 210 SER A C 1
ATOM 1585 O O . SER A 1 210 ? -23.286 -8.833 -17.739 1.00 71.75 210 SER A O 1
ATOM 1587 N N . VAL A 1 211 ? -21.203 -9.676 -17.598 1.00 77.31 211 VAL A N 1
ATOM 1588 C CA . VAL A 1 211 ? -20.532 -8.566 -18.289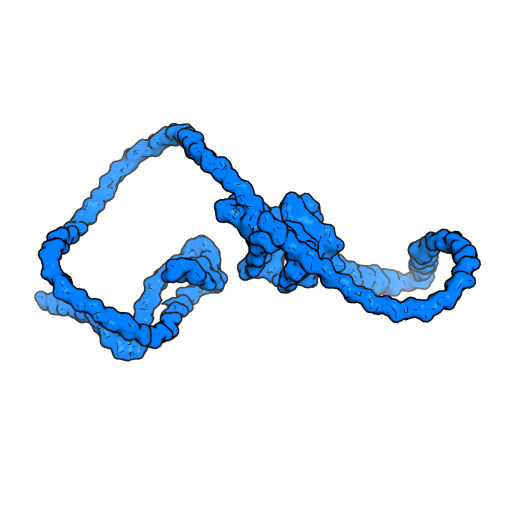 1.00 77.31 211 VAL A CA 1
ATOM 1589 C C . VAL A 1 211 ? -19.984 -9.076 -19.616 1.00 77.31 211 VAL A C 1
ATOM 1591 O O . VAL A 1 211 ? -19.282 -10.085 -19.651 1.00 77.31 211 VAL A O 1
ATOM 1594 N N . ALA A 1 212 ? -20.310 -8.383 -20.703 1.00 75.94 212 ALA A N 1
ATOM 1595 C CA . ALA A 1 212 ? -19.733 -8.611 -22.021 1.00 75.94 212 ALA A CA 1
ATOM 1596 C C . ALA A 1 212 ? -18.969 -7.354 -22.442 1.00 75.94 212 ALA A C 1
ATOM 1598 O O . ALA A 1 212 ? -19.464 -6.243 -22.265 1.00 75.94 212 ALA A O 1
ATOM 1599 N N . ALA A 1 213 ? -17.770 -7.531 -22.989 1.00 75.81 213 ALA A N 1
ATOM 1600 C CA . ALA A 1 213 ? -16.931 -6.435 -23.452 1.00 75.81 213 ALA A CA 1
ATOM 1601 C C . ALA A 1 213 ? -16.277 -6.795 -24.785 1.00 75.81 213 ALA A C 1
ATOM 1603 O O . ALA A 1 213 ? -15.913 -7.946 -25.019 1.00 75.81 213 ALA A O 1
ATOM 1604 N N . THR A 1 214 ? -16.123 -5.799 -25.654 1.00 79.56 214 THR A N 1
ATOM 1605 C CA . THR A 1 214 ? -15.440 -5.932 -26.951 1.00 79.56 214 THR A CA 1
ATOM 1606 C C . THR A 1 214 ? -13.933 -5.679 -26.853 1.00 79.56 214 THR A C 1
ATOM 1608 O O . THR A 1 214 ? -13.220 -5.837 -27.840 1.00 79.56 214 THR A O 1
ATOM 1611 N N . GLN A 1 215 ? -13.441 -5.281 -25.677 1.00 82.44 215 GLN A N 1
ATOM 1612 C CA . GLN A 1 215 ? -12.043 -4.950 -25.404 1.00 82.44 215 GLN A CA 1
ATOM 1613 C C . GLN A 1 215 ? -11.613 -5.512 -24.042 1.00 82.44 215 GLN A C 1
ATOM 1615 O O . GLN A 1 215 ? -12.454 -5.864 -23.211 1.00 82.44 215 GLN A O 1
ATOM 1620 N N . ALA A 1 216 ? -10.298 -5.591 -23.817 1.00 76.12 216 ALA A N 1
ATOM 1621 C CA . ALA A 1 216 ? -9.743 -5.958 -22.519 1.00 76.12 216 ALA A CA 1
ATOM 1622 C C . ALA A 1 216 ? -10.127 -4.911 -21.463 1.00 76.12 216 ALA A C 1
ATOM 1624 O O . ALA A 1 216 ? -10.037 -3.709 -21.698 1.00 76.12 216 ALA A O 1
ATOM 1625 N N . LEU A 1 217 ? -10.574 -5.399 -20.311 1.00 85.44 217 LEU A N 1
ATOM 1626 C CA . LEU A 1 217 ? -11.314 -4.635 -19.317 1.00 85.44 217 LEU A CA 1
ATOM 1627 C C . LEU A 1 217 ? -10.894 -5.128 -17.932 1.00 85.44 217 LEU A C 1
ATOM 1629 O O . LEU A 1 217 ? -10.935 -6.330 -17.663 1.00 85.44 217 LEU A O 1
ATOM 1633 N N . THR A 1 218 ? -10.514 -4.204 -17.052 1.00 78.00 218 THR A N 1
ATOM 1634 C CA . THR A 1 218 ? -10.306 -4.509 -15.631 1.00 78.00 218 THR A CA 1
ATOM 1635 C C . THR A 1 218 ? -11.579 -4.165 -14.873 1.00 78.00 218 THR A C 1
ATOM 1637 O O . THR A 1 218 ? -11.984 -3.006 -14.858 1.00 78.00 218 THR A O 1
ATOM 1640 N N . LEU A 1 219 ? -12.203 -5.167 -14.246 1.00 86.12 219 LEU A N 1
ATOM 1641 C CA . LEU A 1 219 ? -13.396 -5.000 -13.412 1.00 86.12 219 LEU A CA 1
ATOM 1642 C C . LEU A 1 219 ? -13.047 -5.148 -11.935 1.00 86.12 219 LEU A C 1
ATOM 1644 O O . LEU A 1 219 ? -12.411 -6.125 -11.536 1.00 86.12 219 LEU A O 1
ATOM 1648 N N . ALA A 1 220 ? -13.550 -4.229 -11.118 1.00 80.19 220 ALA A N 1
ATOM 1649 C CA . ALA A 1 220 ? -13.660 -4.410 -9.679 1.00 80.19 220 ALA A CA 1
ATOM 1650 C C . ALA A 1 220 ? -15.134 -4.344 -9.278 1.00 80.19 220 ALA A C 1
ATOM 1652 O O . ALA A 1 220 ? -15.838 -3.402 -9.636 1.00 80.19 220 ALA A O 1
ATOM 1653 N N . VAL A 1 221 ? -15.593 -5.351 -8.534 1.00 85.62 221 VAL A N 1
ATOM 1654 C CA . VAL A 1 221 ? -16.968 -5.433 -8.034 1.00 85.62 221 VAL A CA 1
ATOM 1655 C C . VAL A 1 221 ? -16.923 -5.473 -6.517 1.00 85.62 221 VAL A C 1
ATOM 1657 O O . VAL A 1 221 ? -16.211 -6.294 -5.938 1.00 85.62 221 VAL A O 1
ATOM 1660 N N . PHE A 1 222 ? -17.670 -4.589 -5.868 1.00 83.12 222 PHE A N 1
ATOM 1661 C CA . PHE A 1 222 ? -17.798 -4.563 -4.416 1.00 83.12 222 PHE A CA 1
ATOM 1662 C C . PHE A 1 222 ? -19.228 -4.213 -4.019 1.00 83.12 222 PHE A C 1
ATOM 1664 O O . PHE A 1 222 ? -19.927 -3.506 -4.738 1.00 83.12 222 PHE A O 1
ATOM 1671 N N . ALA A 1 223 ? -19.671 -4.740 -2.883 1.00 79.94 223 ALA A N 1
ATOM 1672 C CA . ALA A 1 223 ? -20.965 -4.420 -2.301 1.00 79.94 223 ALA A CA 1
ATOM 1673 C C . ALA A 1 223 ? -20.743 -3.592 -1.034 1.00 79.94 223 ALA A C 1
ATOM 1675 O O . ALA A 1 223 ? -19.911 -3.963 -0.205 1.00 79.94 223 ALA A O 1
ATOM 1676 N N . ASP A 1 224 ? -21.479 -2.496 -0.893 1.00 75.94 224 ASP A N 1
ATOM 1677 C CA . ASP A 1 224 ? -21.487 -1.671 0.313 1.00 75.94 224 ASP A CA 1
ATOM 1678 C C . ASP A 1 224 ? -22.901 -1.137 0.576 1.00 75.94 224 ASP A C 1
ATOM 1680 O O . ASP A 1 224 ? -23.581 -0.685 -0.344 1.00 75.94 224 ASP A O 1
ATOM 1684 N N . ALA A 1 225 ? -23.375 -1.270 1.818 1.00 80.94 225 ALA A N 1
ATOM 1685 C CA . ALA A 1 225 ? -24.719 -0.872 2.257 1.00 80.94 225 ALA A CA 1
ATOM 1686 C C . ALA A 1 225 ? -25.879 -1.321 1.328 1.00 80.94 225 ALA A C 1
ATOM 1688 O O . ALA A 1 225 ? -26.825 -0.577 1.083 1.00 80.94 225 ALA A O 1
ATOM 1689 N N . GLY A 1 226 ? -25.807 -2.540 0.777 1.00 79.50 226 GLY A N 1
ATOM 1690 C CA . GLY A 1 226 ? -26.823 -3.067 -0.150 1.00 79.50 226 GLY A CA 1
ATOM 1691 C C . GLY A 1 226 ? -26.745 -2.508 -1.576 1.00 79.50 226 GLY A C 1
ATOM 1692 O O . GLY A 1 226 ? -27.566 -2.864 -2.417 1.00 79.50 226 GLY A O 1
ATOM 1693 N N . THR A 1 227 ? -25.745 -1.677 -1.867 1.00 75.00 227 THR A N 1
ATOM 1694 C CA . THR A 1 227 ? -25.446 -1.158 -3.203 1.00 75.00 227 THR A CA 1
ATOM 1695 C C . THR A 1 227 ? -24.283 -1.936 -3.804 1.00 75.00 227 THR A C 1
ATOM 1697 O O . THR A 1 227 ? -23.266 -2.163 -3.148 1.00 75.00 227 THR A O 1
ATOM 1700 N N . LEU A 1 228 ? -24.424 -2.358 -5.060 1.00 81.38 228 LEU A N 1
ATOM 1701 C CA . LEU A 1 228 ? -23.345 -2.981 -5.817 1.00 81.38 228 LEU A CA 1
ATOM 1702 C C . LEU A 1 228 ? -22.628 -1.912 -6.641 1.00 81.38 228 LEU A C 1
ATOM 1704 O O . LEU A 1 228 ? -23.244 -1.234 -7.460 1.00 81.38 228 LEU A O 1
ATOM 1708 N N . PHE A 1 229 ? -21.322 -1.801 -6.458 1.00 77.56 229 PHE A N 1
ATOM 1709 C CA . PHE A 1 229 ? -20.461 -0.912 -7.218 1.00 77.56 229 PHE A CA 1
ATOM 1710 C C . PHE A 1 229 ? -19.639 -1.730 -8.206 1.00 77.56 229 PHE A C 1
ATOM 1712 O O . PHE A 1 229 ? -19.022 -2.737 -7.846 1.00 77.56 229 PHE A O 1
ATOM 1719 N N . VAL A 1 230 ? -19.622 -1.276 -9.457 1.00 84.94 230 VAL A N 1
ATOM 1720 C CA . VAL A 1 230 ? -18.829 -1.867 -10.534 1.00 84.94 230 VAL A CA 1
ATOM 1721 C C . VAL A 1 230 ? -17.917 -0.779 -11.080 1.00 84.94 230 VAL A C 1
ATOM 1723 O O . VAL A 1 230 ? -18.388 0.212 -11.632 1.00 84.94 230 VAL A O 1
ATOM 1726 N N . LEU A 1 231 ? -16.611 -0.956 -10.900 1.00 81.94 231 LEU A N 1
ATOM 1727 C CA . LEU A 1 231 ? -15.587 -0.071 -11.441 1.00 81.94 231 LEU A CA 1
ATOM 1728 C C . LEU A 1 231 ? -14.943 -0.743 -12.654 1.00 81.94 231 LEU A C 1
ATOM 1730 O O . LEU A 1 231 ? -14.564 -1.914 -12.576 1.00 81.94 231 LEU A O 1
ATOM 1734 N N . ALA A 1 232 ? -14.818 -0.004 -13.754 1.00 85.00 232 ALA A N 1
ATOM 1735 C CA . ALA A 1 232 ? -14.225 -0.480 -14.996 1.00 85.00 232 ALA A CA 1
ATOM 1736 C C . ALA A 1 232 ? -13.131 0.478 -15.481 1.00 85.00 232 ALA A C 1
ATOM 1738 O O . ALA A 1 232 ? -13.326 1.693 -15.477 1.00 85.00 232 ALA A O 1
ATOM 1739 N N . GLU A 1 233 ? -12.002 -0.074 -15.924 1.00 84.19 233 GLU A N 1
ATOM 1740 C CA . GLU A 1 233 ? -10.928 0.671 -16.595 1.00 84.19 233 GLU A CA 1
ATOM 1741 C C . GLU A 1 233 ? -10.674 0.113 -18.008 1.00 84.19 233 GLU A C 1
ATOM 1743 O O . GLU A 1 233 ? -10.696 -1.116 -18.171 1.00 84.19 233 GLU A O 1
ATOM 1748 N N . PRO A 1 234 ? -10.401 0.977 -19.019 1.00 74.69 234 PRO A N 1
ATOM 1749 C CA . PRO A 1 234 ? -10.162 2.430 -18.933 1.00 74.69 234 PRO A CA 1
ATOM 1750 C C . PRO A 1 234 ? -11.440 3.291 -18.789 1.00 74.69 234 PRO A C 1
ATOM 1752 O O . PRO A 1 234 ? -12.523 2.860 -19.197 1.00 74.69 234 PRO A O 1
ATOM 1755 N N . PRO A 1 235 ? -11.335 4.521 -18.238 1.00 60.94 235 PRO A N 1
ATOM 1756 C CA . PRO A 1 235 ? -12.470 5.436 -18.126 1.00 60.94 235 PRO A CA 1
ATOM 1757 C C . PRO A 1 235 ? -12.999 5.778 -19.525 1.00 60.94 235 PRO A C 1
ATOM 1759 O O . PRO A 1 235 ? -12.264 6.290 -20.365 1.00 60.94 235 PRO A O 1
ATOM 1762 N N . GLY A 1 236 ? -14.270 5.463 -19.782 1.00 63.72 236 GLY A N 1
ATOM 1763 C CA . GLY A 1 236 ? -14.908 5.637 -21.093 1.00 63.72 236 GLY A CA 1
ATOM 1764 C C . GLY A 1 236 ? -15.348 4.336 -21.767 1.00 63.72 236 GLY A C 1
ATOM 1765 O O . GLY A 1 236 ? -16.005 4.394 -22.804 1.00 63.72 236 GLY A O 1
ATOM 1766 N N . ALA A 1 237 ? -15.054 3.171 -21.180 1.00 69.06 237 ALA A N 1
ATOM 1767 C CA . ALA A 1 237 ? -15.712 1.931 -21.577 1.00 69.06 237 ALA A CA 1
ATOM 1768 C C . ALA A 1 237 ? -17.225 2.053 -21.317 1.00 69.06 237 ALA A C 1
ATOM 1770 O O . ALA A 1 237 ? -17.671 2.082 -20.169 1.00 69.06 237 ALA A O 1
ATOM 1771 N N . LEU A 1 238 ? -18.016 2.160 -22.389 1.00 65.19 238 LEU A N 1
ATOM 1772 C CA . LEU A 1 238 ? -19.471 2.163 -22.301 1.00 65.19 238 LEU A CA 1
ATOM 1773 C C . LEU A 1 238 ? -19.926 0.751 -21.920 1.00 65.19 238 LEU A C 1
ATOM 1775 O O . LEU A 1 238 ? -19.913 -0.164 -22.742 1.00 65.19 238 LEU A O 1
ATOM 1779 N N . ILE A 1 239 ? -20.296 0.570 -20.657 1.00 66.19 239 ILE A N 1
ATOM 1780 C CA . ILE A 1 239 ? -20.945 -0.650 -20.187 1.00 66.19 239 ILE A CA 1
ATOM 1781 C C . ILE A 1 239 ? -22.436 -0.361 -20.194 1.00 66.19 239 ILE A C 1
ATOM 1783 O O . ILE A 1 239 ? -22.916 0.392 -19.352 1.00 66.19 239 ILE A O 1
ATOM 1787 N N . GLU A 1 240 ? -23.170 -0.943 -21.137 1.00 66.31 240 GLU A N 1
ATOM 1788 C CA . GLU A 1 240 ? -24.628 -0.946 -21.065 1.00 66.31 240 GLU A CA 1
ATOM 1789 C C . GLU A 1 240 ? -25.063 -2.038 -20.078 1.00 66.31 240 GLU A C 1
ATOM 1791 O O . GLU A 1 240 ? -24.904 -3.230 -20.371 1.00 66.31 240 GLU A O 1
ATOM 1796 N N . PRO A 1 241 ? -25.577 -1.682 -18.886 1.00 61.38 241 PRO A N 1
ATOM 1797 C CA . PRO A 1 241 ? -26.036 -2.681 -17.940 1.00 61.38 241 PRO A CA 1
ATOM 1798 C C . PRO A 1 241 ? -27.278 -3.362 -18.514 1.00 61.38 241 PRO A C 1
ATOM 1800 O O . PRO A 1 241 ? -28.344 -2.758 -18.630 1.00 61.38 241 PRO A O 1
ATOM 1803 N N . ARG A 1 242 ? -27.159 -4.645 -18.860 1.00 63.84 242 ARG A N 1
ATOM 1804 C CA . ARG A 1 242 ? -28.299 -5.453 -19.291 1.00 63.84 242 ARG A CA 1
ATOM 1805 C C . ARG A 1 242 ? -28.650 -6.460 -18.208 1.00 63.84 242 ARG A C 1
ATOM 1807 O O . ARG A 1 242 ? -27.910 -7.409 -17.967 1.00 63.84 242 ARG A O 1
ATOM 1814 N N . MET A 1 243 ? -29.801 -6.268 -17.569 1.00 56.72 243 MET A N 1
ATOM 1815 C CA . MET A 1 243 ? -30.363 -7.285 -16.684 1.00 56.72 243 MET A CA 1
ATOM 1816 C C . MET A 1 243 ? -30.975 -8.398 -17.533 1.00 56.72 243 MET A C 1
ATOM 1818 O O . MET A 1 243 ? -31.955 -8.183 -18.244 1.00 56.72 243 MET A O 1
ATOM 1822 N N . ILE A 1 244 ? -30.378 -9.588 -17.478 1.00 65.94 244 ILE A N 1
ATOM 1823 C CA . ILE A 1 244 ? -30.958 -10.792 -18.071 1.00 65.94 244 ILE A CA 1
ATOM 1824 C C . ILE A 1 244 ? -31.785 -11.464 -16.971 1.00 65.94 244 ILE A C 1
ATOM 1826 O O . ILE A 1 244 ? -31.217 -11.807 -15.931 1.00 65.94 244 ILE A O 1
ATOM 1830 N N . PRO A 1 245 ? -33.106 -11.641 -17.148 1.00 63.53 245 PRO A N 1
ATOM 1831 C CA . PRO A 1 245 ? -33.918 -12.318 -16.149 1.00 63.53 245 PRO A CA 1
ATOM 1832 C C . PRO A 1 245 ? -33.441 -13.768 -15.957 1.00 63.53 245 PRO A C 1
ATOM 1834 O O . PRO A 1 245 ? -32.897 -14.373 -16.891 1.00 63.53 245 PRO A O 1
ATOM 1837 N N . PRO A 1 246 ? -33.646 -14.359 -14.767 1.00 61.53 246 PRO A N 1
ATOM 1838 C CA . PRO A 1 246 ? -33.330 -15.761 -14.527 1.00 61.53 246 PRO A CA 1
ATOM 1839 C C . PRO A 1 246 ? -34.006 -16.648 -15.582 1.00 61.53 246 PRO A C 1
ATOM 1841 O O . PRO A 1 246 ? -35.184 -16.454 -15.897 1.00 61.53 246 PRO A O 1
ATOM 1844 N N . ARG A 1 247 ? -33.277 -17.634 -16.130 1.00 61.97 247 ARG A N 1
ATOM 1845 C CA . ARG A 1 247 ? -33.847 -18.607 -17.081 1.00 61.97 247 ARG A CA 1
ATOM 1846 C C . ARG A 1 247 ? -35.113 -19.224 -16.480 1.00 61.97 247 ARG A C 1
ATOM 1848 O O . ARG A 1 247 ? -35.040 -19.852 -15.429 1.00 61.97 247 ARG A O 1
ATOM 1855 N N . GLY A 1 248 ? -36.243 -19.066 -17.168 1.00 70.06 248 GLY A N 1
ATOM 1856 C CA . GLY A 1 248 ? -37.530 -19.646 -16.773 1.00 70.06 248 GLY A CA 1
ATOM 1857 C C . GLY A 1 248 ? -38.611 -18.641 -16.371 1.00 70.06 248 GLY A C 1
ATOM 1858 O O . GLY A 1 248 ? -39.750 -19.058 -16.190 1.00 70.06 248 GLY A O 1
ATOM 1859 N N . GLN A 1 249 ? -38.313 -17.339 -16.279 1.00 64.75 249 GLN A N 1
ATOM 1860 C CA . GLN A 1 249 ? -39.372 -16.326 -16.217 1.00 64.75 249 GLN A CA 1
ATOM 1861 C C . GLN A 1 249 ? -39.795 -15.909 -17.635 1.00 64.75 249 GLN A C 1
ATOM 1863 O O . GLN A 1 249 ? -38.934 -15.504 -18.420 1.00 64.75 249 GLN A O 1
ATOM 1868 N N . PRO A 1 250 ? -41.089 -16.009 -17.997 1.00 65.50 250 PRO A N 1
ATOM 1869 C CA . PRO A 1 250 ? -41.576 -15.477 -19.263 1.00 65.50 250 PRO A CA 1
ATOM 1870 C C . PRO A 1 250 ? -41.343 -13.963 -19.285 1.00 65.50 250 PRO A C 1
ATOM 1872 O O . PRO A 1 250 ? -41.745 -13.258 -18.359 1.00 65.50 250 PRO A O 1
ATOM 1875 N N . SER A 1 251 ? -40.665 -13.466 -20.324 1.00 62.09 251 SER A N 1
ATOM 1876 C CA . SER A 1 251 ? -40.497 -12.028 -20.542 1.00 62.09 251 SER A CA 1
ATOM 1877 C C . SER A 1 251 ? -41.870 -11.366 -20.582 1.00 62.09 251 SER A C 1
ATOM 1879 O O . SER A 1 251 ? -42.626 -11.563 -21.525 1.00 62.09 251 SER A O 1
ATOM 1881 N N . ALA A 1 252 ? -42.185 -10.561 -19.570 1.00 62.84 252 ALA A N 1
ATOM 1882 C CA . ALA A 1 252 ? -43.449 -9.832 -19.472 1.00 62.84 252 ALA A CA 1
ATOM 1883 C C . ALA A 1 252 ? -43.508 -8.586 -20.379 1.00 62.84 252 ALA A C 1
ATOM 1885 O O . ALA A 1 252 ? -44.371 -7.732 -20.193 1.00 62.84 252 ALA A O 1
ATOM 1886 N N . LEU A 1 253 ? -42.586 -8.449 -21.337 1.00 70.62 253 LE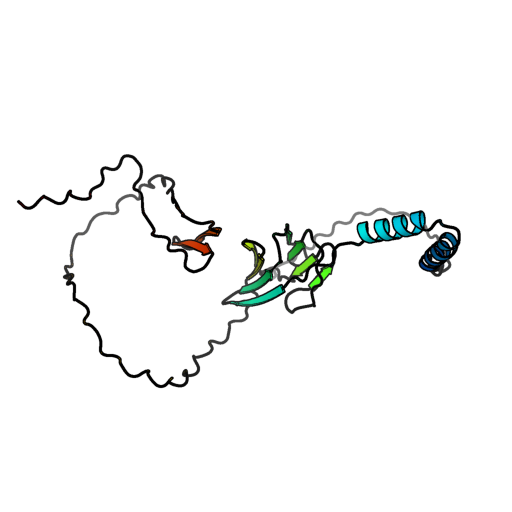U A N 1
ATOM 1887 C CA . LEU A 1 253 ? -42.633 -7.365 -22.311 1.00 70.62 253 LEU A CA 1
ATOM 1888 C C . LEU A 1 253 ? -43.720 -7.701 -23.340 1.00 70.62 253 LEU A C 1
ATOM 1890 O O . LEU A 1 253 ? -43.571 -8.700 -24.046 1.00 70.62 253 LEU A O 1
ATOM 1894 N N . PRO A 1 254 ? -44.815 -6.921 -23.409 1.00 68.06 254 PRO A N 1
ATOM 1895 C CA . PRO A 1 254 ? -45.850 -7.145 -24.404 1.00 68.06 254 PRO A CA 1
ATOM 1896 C C . PRO A 1 254 ? -45.226 -6.998 -25.791 1.00 68.06 254 PRO A C 1
ATOM 1898 O O . PRO A 1 254 ? -44.545 -6.007 -26.063 1.00 68.06 254 PRO A O 1
ATOM 1901 N N . GLU A 1 255 ? -45.442 -7.989 -26.657 1.00 71.25 255 GLU A N 1
ATOM 1902 C CA . GLU A 1 255 ? -45.071 -7.852 -28.062 1.00 71.25 255 GLU A CA 1
ATOM 1903 C C . GLU A 1 255 ? -45.741 -6.590 -28.625 1.00 71.25 255 GLU A C 1
ATOM 1905 O O . GLU A 1 255 ? -46.940 -6.376 -28.394 1.00 71.25 255 GLU A O 1
ATOM 1910 N N . PRO A 1 256 ? -44.991 -5.727 -29.332 1.00 73.81 256 PRO A N 1
ATOM 1911 C CA . PRO A 1 256 ? -45.587 -4.585 -29.998 1.00 73.81 256 PRO A CA 1
ATOM 1912 C C . PRO A 1 256 ? -46.611 -5.116 -31.002 1.00 73.81 256 PRO A C 1
ATOM 1914 O O . PRO A 1 256 ? -46.260 -5.820 -31.948 1.00 73.81 256 PRO A O 1
ATOM 1917 N N . LYS A 1 257 ? -47.893 -4.808 -30.777 1.00 69.12 257 LYS A N 1
ATOM 1918 C CA . LYS A 1 257 ? -48.942 -5.108 -31.751 1.00 69.12 257 LYS A CA 1
ATOM 1919 C C . LYS A 1 257 ? -48.584 -4.395 -33.050 1.00 69.12 257 LYS A C 1
ATOM 1921 O O . LYS A 1 257 ? -48.458 -3.173 -33.057 1.00 69.12 257 LYS A O 1
ATOM 1926 N N . ALA A 1 258 ? -48.423 -5.164 -34.122 1.00 68.25 258 ALA A N 1
ATOM 1927 C CA . ALA A 1 258 ? -48.322 -4.619 -35.462 1.00 68.25 258 ALA A CA 1
ATOM 1928 C C . ALA A 1 258 ? -49.602 -3.823 -35.750 1.00 68.25 258 ALA A C 1
ATOM 1930 O O . ALA A 1 258 ? -50.704 -4.371 -35.727 1.00 68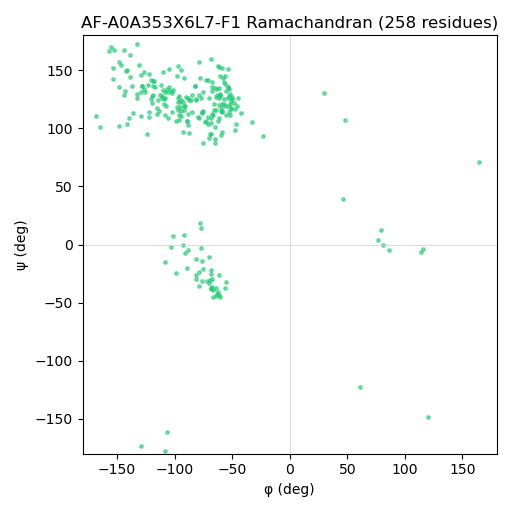.25 258 ALA A O 1
ATOM 1931 N N . THR A 1 259 ? -49.453 -2.517 -35.928 1.00 70.88 259 THR A N 1
ATOM 1932 C CA . THR A 1 259 ? -50.470 -1.673 -36.553 1.00 70.88 259 THR A CA 1
ATOM 1933 C C . THR A 1 259 ? -50.425 -1.935 -38.052 1.00 70.88 259 THR A C 1
ATOM 1935 O O . THR A 1 259 ? -49.394 -1.672 -38.672 1.00 70.88 259 THR A O 1
ATOM 1938 N N . ASP A 1 260 ? -51.518 -2.492 -38.570 1.00 67.69 260 ASP A N 1
ATOM 1939 C CA . ASP A 1 260 ? -51.879 -2.520 -39.996 1.00 67.69 260 ASP A CA 1
ATOM 1940 C C . ASP A 1 260 ? -52.327 -1.122 -40.460 1.00 67.69 260 ASP A C 1
ATOM 1942 O O . ASP A 1 260 ? -52.996 -0.426 -39.652 1.00 67.69 260 ASP A O 1
#

pLDDT: mean 73.13, std 19.08, range [30.66, 98.5]

Mean predicted aligned error: 19.07 Å